Protein AF-A0A5E6MGA4-F1 (afdb_monomer)

Foldseek 3Di:
DVVVVVVVVVVVVVVVVVVVPLDQDDAAQEDPQVSVVLVPAASQASVQVRVPGDNQKHKYWPDKAAQPPPPQWIWTWMWIDDPVDIDIWIWIGGNHHIDTQDQDPPQGDRDVVVVDDPSRLLVVLLVVLVVCCVPPVPDLPLVLCVDPPNVDDPSNVVNCCVVVVDPPCDPPVPRDD

Nearest PDB structures (foldseek):
  8ds6-assembly1_A  TM=6.762E-01  e=1.418E+00  Homo sapiens
  6ww7-assembly1_A  TM=5.201E-01  e=6.799E+00  Homo sapiens
  2ajp-assembly3_A  TM=2.648E-01  e=1.699E+00  Homo sapiens
  3fhx-assembly1_A  TM=2.054E-01  e=3.298E+00  Homo sapiens
  1rfv-assembly1_A  TM=2.452E-01  e=6.402E+00  Ovis aries

Structure (mmCIF, N/CA/C/O backbone):
data_AF-A0A5E6MGA4-F1
#
_entry.id   AF-A0A5E6MGA4-F1
#
loop_
_atom_site.group_PDB
_atom_site.id
_atom_site.type_symbol
_atom_site.label_atom_id
_atom_site.label_alt_id
_atom_site.label_comp_id
_atom_site.label_asym_id
_atom_site.label_entity_id
_atom_site.label_seq_id
_atom_site.pdbx_PDB_ins_code
_atom_site.Cartn_x
_atom_site.Cartn_y
_atom_site.Cartn_z
_atom_site.occupancy
_atom_site.B_iso_or_equiv
_atom_site.auth_seq_id
_atom_site.auth_comp_id
_atom_site.auth_asym_id
_atom_site.auth_atom_id
_atom_site.pdbx_PDB_model_num
ATOM 1 N N . MET A 1 1 ? -50.616 -6.066 25.447 1.00 56.00 1 MET A N 1
ATOM 2 C CA . MET A 1 1 ? -50.029 -5.159 24.429 1.00 56.00 1 MET A CA 1
ATOM 3 C C . MET A 1 1 ? -48.968 -4.211 24.990 1.00 56.00 1 MET A C 1
ATOM 5 O O . MET A 1 1 ? -47.867 -4.223 24.466 1.00 56.00 1 MET A O 1
ATOM 9 N N . ARG A 1 2 ? -49.230 -3.444 26.064 1.00 54.88 2 ARG A N 1
ATOM 10 C CA . ARG A 1 2 ? -48.265 -2.459 26.612 1.00 54.88 2 ARG A CA 1
ATOM 11 C C . ARG A 1 2 ? -46.90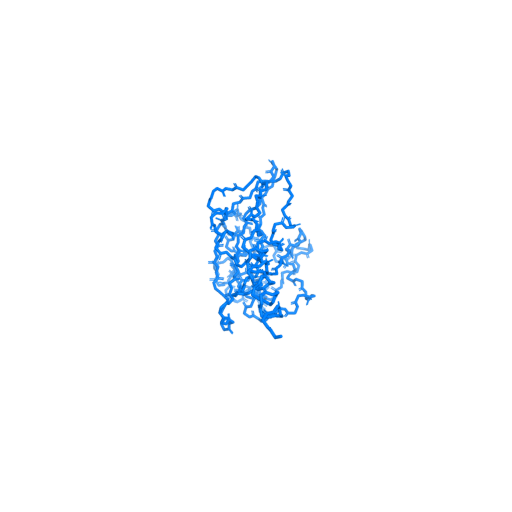5 -3.037 27.047 1.00 54.88 2 ARG A C 1
ATOM 13 O O . ARG A 1 2 ? -45.886 -2.425 26.765 1.00 54.88 2 ARG A O 1
ATOM 20 N N . ALA A 1 3 ? -46.875 -4.227 27.653 1.00 58.91 3 ALA A N 1
ATOM 21 C CA . ALA A 1 3 ? -45.627 -4.861 28.102 1.00 58.91 3 ALA A CA 1
ATOM 22 C C . ALA A 1 3 ? -44.669 -5.228 26.949 1.00 58.91 3 ALA A C 1
ATOM 24 O O . ALA A 1 3 ? -43.461 -5.069 27.074 1.00 58.91 3 ALA A O 1
ATOM 25 N N . TRP A 1 4 ? -45.204 -5.645 25.798 1.00 58.72 4 TRP A N 1
ATOM 26 C CA . TRP A 1 4 ? -44.402 -6.041 24.634 1.00 58.72 4 TRP A CA 1
ATOM 27 C C . TRP A 1 4 ? -43.730 -4.849 23.947 1.00 58.72 4 TRP A C 1
ATOM 29 O O . TRP A 1 4 ? -42.609 -4.968 23.464 1.00 58.72 4 TRP A O 1
ATOM 39 N N . ILE A 1 5 ? -44.380 -3.682 23.963 1.00 70.69 5 ILE A N 1
ATOM 40 C CA . ILE A 1 5 ? -43.811 -2.437 23.430 1.00 70.69 5 ILE A CA 1
ATOM 41 C C . ILE A 1 5 ? -42.643 -1.977 24.308 1.00 70.69 5 ILE A C 1
ATOM 43 O O . ILE A 1 5 ? -41.600 -1.603 23.787 1.00 70.69 5 ILE A O 1
ATOM 47 N N . VAL A 1 6 ? -42.780 -2.066 25.635 1.00 71.44 6 VAL A N 1
ATOM 48 C CA . VAL A 1 6 ? -41.706 -1.700 26.574 1.00 71.44 6 VAL A CA 1
ATOM 49 C C . VAL A 1 6 ? -40.491 -2.616 26.412 1.00 71.44 6 VAL A C 1
ATOM 51 O O . VAL A 1 6 ? -39.368 -2.123 26.369 1.00 71.44 6 VAL A O 1
ATOM 54 N N . VAL A 1 7 ? -40.702 -3.925 26.236 1.00 72.88 7 VAL A N 1
ATOM 55 C CA . VAL A 1 7 ? -39.615 -4.882 25.967 1.00 72.88 7 VAL A CA 1
ATOM 56 C C . VAL A 1 7 ? -38.933 -4.592 24.627 1.00 72.88 7 VAL A C 1
ATOM 58 O O . VAL A 1 7 ? -37.708 -4.579 24.569 1.00 72.88 7 VAL A O 1
ATOM 61 N N . ALA A 1 8 ? -39.690 -4.294 23.567 1.00 69.69 8 ALA A N 1
ATOM 62 C CA . ALA A 1 8 ? -39.119 -3.951 22.263 1.00 69.69 8 ALA A CA 1
ATOM 63 C C . ALA A 1 8 ? -38.314 -2.639 22.296 1.00 69.69 8 ALA A C 1
ATOM 65 O O . ALA A 1 8 ? -37.237 -2.556 21.706 1.00 69.69 8 ALA A O 1
ATOM 66 N N . VAL A 1 9 ? -38.800 -1.625 23.020 1.00 69.94 9 VAL A N 1
ATOM 67 C CA . VAL A 1 9 ? -38.092 -0.351 23.203 1.00 69.94 9 VAL A CA 1
ATOM 68 C C . VAL A 1 9 ? -36.813 -0.559 24.011 1.00 69.94 9 VAL A C 1
ATOM 70 O O . VAL A 1 9 ? -35.755 -0.131 23.559 1.00 69.94 9 VAL A O 1
ATOM 73 N N . LEU A 1 10 ? -36.871 -1.276 25.138 1.00 69.56 10 LEU A N 1
ATOM 74 C CA . LEU A 1 10 ? -35.688 -1.597 25.944 1.00 69.56 10 LEU A CA 1
ATOM 75 C C . LEU A 1 10 ? -34.666 -2.414 25.151 1.00 69.56 10 LEU A C 1
ATOM 77 O O . LEU A 1 10 ? -33.483 -2.101 25.201 1.00 69.56 10 LEU A O 1
ATOM 81 N N . PHE A 1 11 ? -35.113 -3.390 24.357 1.00 71.44 11 PHE A N 1
ATOM 82 C CA . PHE A 1 11 ? -34.236 -4.163 23.481 1.00 71.44 11 PHE A CA 1
ATOM 83 C C . PHE A 1 11 ? -33.581 -3.275 22.414 1.00 71.44 11 PHE A C 1
ATOM 85 O O . PHE A 1 11 ? -32.379 -3.360 22.204 1.00 71.44 11 PHE A O 1
ATOM 92 N N . SER A 1 12 ? -34.325 -2.349 21.796 1.00 63.62 12 SER A N 1
ATOM 93 C CA . SER A 1 12 ? -33.755 -1.412 20.817 1.00 63.62 12 SER A CA 1
ATOM 94 C C . SER A 1 12 ? -32.738 -0.440 21.428 1.00 63.62 12 SER A C 1
ATOM 96 O O . SER A 1 12 ? -31.734 -0.122 20.791 1.00 63.62 12 SER A O 1
ATOM 98 N N . VAL A 1 13 ? -32.971 0.007 22.667 1.00 65.00 13 VAL A N 1
ATOM 99 C CA . VAL A 1 13 ? -32.056 0.890 23.403 1.00 65.00 13 VAL A CA 1
ATOM 100 C C . VAL A 1 13 ? -30.807 0.118 23.814 1.00 65.00 13 VAL A C 1
ATOM 102 O O . VAL A 1 13 ? -29.704 0.618 23.623 1.00 65.00 13 VAL A O 1
ATOM 105 N N . PHE A 1 14 ? -30.967 -1.123 24.275 1.00 60.59 14 PHE A N 1
ATOM 106 C CA . PHE A 1 14 ? -29.864 -2.006 24.640 1.00 60.59 14 PHE A CA 1
ATOM 107 C C . PHE A 1 14 ? -29.016 -2.396 23.422 1.00 60.59 14 PHE A C 1
ATOM 109 O O . PHE A 1 14 ? -27.796 -2.335 23.490 1.00 60.59 14 PHE A O 1
ATOM 116 N N . CYS A 1 15 ? -29.627 -2.702 22.272 1.00 59.91 15 CYS A N 1
ATOM 117 C CA . CYS A 1 15 ? -28.897 -2.934 21.023 1.00 59.91 15 CYS A CA 1
ATOM 118 C C . CYS A 1 15 ? -28.152 -1.680 20.546 1.00 59.91 15 CYS A C 1
ATOM 120 O O . CYS A 1 15 ? -27.029 -1.792 20.067 1.00 59.91 15 CYS A O 1
ATOM 122 N N . ARG A 1 16 ? -28.745 -0.485 20.685 1.00 54.25 16 ARG A N 1
ATOM 123 C CA . ARG A 1 16 ? -28.065 0.779 20.352 1.00 54.25 16 ARG A CA 1
ATOM 124 C C . ARG A 1 16 ? -26.911 1.092 21.301 1.00 54.25 16 ARG A C 1
ATOM 126 O O . ARG A 1 16 ? -25.902 1.598 20.833 1.00 54.25 16 ARG A O 1
ATOM 133 N N . GLN A 1 17 ? -27.048 0.793 22.591 1.00 51.34 17 GLN A N 1
ATOM 134 C CA . GLN A 1 17 ? -25.965 0.947 23.565 1.00 51.34 17 GLN A CA 1
ATOM 135 C C . GLN A 1 17 ? -24.857 -0.085 23.344 1.00 51.34 17 GLN A C 1
ATOM 137 O O . GLN A 1 17 ? -23.700 0.298 23.304 1.00 51.34 17 GLN A O 1
ATOM 142 N N . ALA A 1 18 ? -25.190 -1.349 23.076 1.00 53.62 18 ALA A N 1
ATOM 143 C CA . ALA A 1 18 ? -24.210 -2.385 22.747 1.00 53.62 18 ALA A CA 1
ATOM 144 C C . ALA A 1 18 ? -23.428 -2.082 21.452 1.00 53.62 18 ALA A C 1
ATOM 146 O O . ALA A 1 18 ? -22.257 -2.422 21.360 1.00 53.62 18 ALA A O 1
ATOM 147 N N . LEU A 1 19 ? -24.055 -1.411 20.476 1.00 50.88 19 LEU A N 1
ATOM 148 C CA . LEU A 1 19 ? -23.387 -0.893 19.272 1.00 50.88 19 LEU A CA 1
ATOM 149 C C . LEU A 1 19 ? -22.565 0.385 19.528 1.00 50.88 19 LEU A C 1
ATOM 151 O O . LEU A 1 19 ? -21.700 0.715 18.723 1.00 50.88 19 LEU A O 1
ATOM 155 N N . ALA A 1 20 ? -22.853 1.127 20.601 1.00 50.34 20 ALA A N 1
ATOM 156 C CA . ALA A 1 20 ? -22.142 2.353 20.973 1.00 50.34 20 ALA A CA 1
ATOM 157 C C . ALA A 1 20 ? -20.968 2.098 21.938 1.00 50.34 20 ALA A C 1
ATOM 159 O O . ALA A 1 20 ? -20.046 2.907 21.981 1.00 50.34 20 ALA A O 1
ATOM 160 N N . ASP A 1 21 ? -20.992 0.984 22.677 1.00 42.84 21 ASP A N 1
ATOM 161 C CA . ASP A 1 21 ? -19.958 0.570 23.641 1.00 42.84 21 ASP A CA 1
ATOM 162 C C . ASP A 1 21 ? -18.807 -0.233 23.019 1.00 42.84 21 ASP A C 1
ATOM 164 O O . ASP A 1 21 ? -17.875 -0.637 23.723 1.00 42.84 21 ASP A O 1
ATOM 168 N N . GLU A 1 22 ? -18.821 -0.462 21.703 1.00 50.56 22 GLU A N 1
ATOM 169 C CA . GLU A 1 22 ? -17.648 -0.993 21.019 1.00 50.56 22 GLU A CA 1
ATOM 170 C C . GLU A 1 22 ? -16.548 0.079 21.003 1.00 50.56 22 GLU A C 1
ATOM 172 O O . GLU A 1 22 ? -16.430 0.911 20.104 1.00 50.56 22 GLU A O 1
ATOM 177 N N . SER A 1 23 ? -15.770 0.067 22.082 1.00 48.66 23 SER A N 1
ATOM 178 C CA . SER A 1 23 ? -14.691 1.005 22.345 1.00 48.66 23 SER A CA 1
ATOM 179 C C . SER A 1 23 ? -13.661 0.975 21.210 1.00 48.66 23 SER A C 1
ATOM 181 O O . SER A 1 23 ? -13.331 -0.112 20.719 1.00 48.66 23 SER A O 1
ATOM 183 N N . PRO A 1 24 ? -13.118 2.140 20.807 1.00 53.97 24 PRO A N 1
ATOM 184 C CA . PRO A 1 24 ? -12.048 2.199 19.823 1.00 53.97 24 PRO A CA 1
ATOM 185 C C . PRO A 1 24 ? -10.883 1.331 20.299 1.00 53.97 24 PRO A C 1
ATOM 187 O O . PRO A 1 24 ? -10.489 1.360 21.469 1.00 53.97 24 PRO A O 1
ATOM 190 N N . ILE A 1 25 ? -10.362 0.507 19.394 1.00 60.38 25 ILE A N 1
ATOM 191 C CA . ILE A 1 25 ? -9.299 -0.431 19.738 1.00 60.38 25 ILE A CA 1
ATOM 192 C C . ILE A 1 25 ? -8.029 0.369 19.988 1.00 60.38 25 ILE A C 1
ATOM 194 O O . ILE A 1 25 ? -7.482 0.978 19.071 1.00 60.38 25 ILE A O 1
ATOM 198 N N . LEU A 1 26 ? -7.549 0.347 21.230 1.00 61.84 26 LEU A N 1
ATOM 199 C CA . LEU A 1 26 ? -6.216 0.830 21.560 1.00 61.84 26 LEU A CA 1
ATOM 200 C C . LEU A 1 26 ? -5.200 -0.085 20.878 1.00 61.84 26 LEU A C 1
ATOM 202 O O . LEU A 1 26 ? -5.098 -1.272 21.190 1.00 61.84 26 LEU A O 1
ATOM 206 N N . LEU A 1 27 ? -4.481 0.470 19.911 1.00 67.56 27 LEU A N 1
ATOM 207 C CA . LEU A 1 27 ? -3.497 -0.264 19.134 1.00 67.56 27 LEU A CA 1
ATOM 208 C C . LEU A 1 27 ? -2.121 -0.164 19.788 1.00 67.56 27 LEU A C 1
ATOM 210 O O . LEU A 1 27 ? -1.759 0.893 20.311 1.00 67.56 27 LEU A O 1
ATOM 214 N N . PRO A 1 28 ? -1.332 -1.245 19.758 1.00 70.62 28 PRO A N 1
ATOM 215 C CA . PRO A 1 28 ? 0.002 -1.218 20.324 1.00 70.62 28 PRO A CA 1
ATOM 216 C C . PRO A 1 28 ? 0.934 -0.355 19.465 1.00 70.62 28 PRO A C 1
ATOM 218 O O . PRO A 1 28 ? 0.931 -0.470 18.241 1.00 70.62 28 PRO A O 1
ATOM 221 N N . ASN A 1 29 ? 1.753 0.481 20.114 1.00 82.50 29 ASN A N 1
ATOM 222 C CA . ASN A 1 29 ? 2.890 1.190 19.507 1.00 82.50 29 ASN A CA 1
ATOM 223 C C . ASN A 1 29 ? 2.573 1.939 18.192 1.00 82.50 29 ASN A C 1
ATOM 225 O O . ASN A 1 29 ? 3.370 1.966 17.253 1.00 82.50 29 ASN A O 1
ATOM 229 N N . THR A 1 30 ? 1.399 2.575 18.127 1.00 86.56 30 THR A N 1
ATOM 230 C CA . THR A 1 30 ? 0.970 3.404 16.990 1.00 86.56 30 THR A CA 1
ATOM 231 C C . THR A 1 30 ? 1.205 4.887 17.230 1.00 86.56 30 THR A C 1
ATOM 233 O O . THR A 1 30 ? 0.988 5.383 18.339 1.00 86.56 30 THR A O 1
ATOM 236 N N . THR A 1 31 ? 1.533 5.637 16.178 1.00 89.25 31 THR A N 1
ATOM 237 C CA . THR A 1 31 ? 1.572 7.103 16.269 1.00 89.25 31 THR A CA 1
ATOM 238 C C . THR A 1 31 ? 0.178 7.705 16.521 1.00 89.25 31 THR A C 1
ATOM 240 O O . THR A 1 31 ? -0.835 7.150 16.079 1.00 89.25 31 THR A O 1
ATOM 243 N N . PRO A 1 32 ? 0.082 8.896 17.152 1.00 88.38 32 PRO A N 1
ATOM 244 C CA . PRO A 1 32 ? -1.199 9.588 17.336 1.00 88.38 32 PRO A CA 1
ATOM 245 C C . PRO A 1 32 ? -1.937 9.875 16.022 1.00 88.38 32 PRO A C 1
ATOM 247 O O . PRO A 1 32 ? -3.165 9.919 15.986 1.00 88.38 32 PRO A O 1
ATOM 250 N N . ARG A 1 33 ? -1.188 10.076 14.930 1.00 90.06 33 ARG A N 1
ATOM 251 C CA . ARG A 1 33 ? -1.743 10.280 13.589 1.00 90.06 33 ARG A CA 1
ATOM 252 C C . ARG A 1 33 ? -2.470 9.031 13.098 1.00 90.06 33 ARG A C 1
ATOM 254 O O . ARG A 1 33 ? -3.596 9.145 12.620 1.00 90.06 33 ARG A O 1
ATOM 261 N N . LEU A 1 34 ? -1.842 7.864 13.237 1.00 89.69 34 LEU A N 1
ATOM 262 C CA . LEU A 1 34 ? -2.450 6.594 12.861 1.00 89.69 34 LEU A CA 1
ATOM 263 C C . LEU A 1 34 ? -3.676 6.285 13.728 1.00 89.69 34 LEU A C 1
ATOM 265 O O . LEU A 1 34 ? -4.716 5.926 13.184 1.00 89.69 34 LEU A O 1
ATOM 269 N N . ALA A 1 35 ? -3.591 6.504 15.043 1.00 88.62 35 ALA A N 1
ATOM 270 C CA . ALA A 1 35 ? -4.717 6.294 15.953 1.00 88.62 35 ALA A CA 1
ATOM 271 C C . ALA A 1 35 ? -5.955 7.110 15.532 1.00 88.62 35 ALA A C 1
ATOM 273 O O . ALA A 1 35 ? -7.018 6.543 15.287 1.00 88.62 35 ALA A O 1
ATOM 274 N N . ARG A 1 36 ? -5.786 8.424 15.313 1.00 88.94 36 ARG A N 1
ATOM 275 C CA . ARG A 1 36 ? -6.870 9.314 14.856 1.00 88.94 36 ARG A CA 1
ATOM 276 C C . ARG A 1 36 ? -7.458 8.914 13.510 1.00 88.94 36 ARG A C 1
ATOM 278 O O . ARG A 1 36 ? -8.638 9.139 13.272 1.00 88.94 36 ARG A O 1
ATOM 285 N N . TYR A 1 37 ? -6.636 8.396 12.601 1.00 89.19 37 TYR A N 1
ATOM 286 C CA . TYR A 1 37 ? -7.123 7.925 11.310 1.00 89.19 37 TYR A CA 1
ATOM 287 C C . TYR A 1 37 ? -7.995 6.679 11.473 1.00 89.19 37 TYR A C 1
ATOM 289 O O . TYR A 1 37 ? -9.074 6.595 10.895 1.00 89.19 37 TYR A O 1
ATOM 297 N N . LEU A 1 38 ? -7.549 5.720 12.283 1.00 86.75 38 LEU A N 1
ATOM 298 C CA . LEU A 1 38 ? -8.277 4.474 12.487 1.00 86.75 38 LEU A CA 1
ATOM 299 C C . LEU A 1 38 ? -9.609 4.712 13.204 1.00 86.75 38 LEU A C 1
ATOM 301 O O . LEU A 1 38 ? -10.604 4.122 12.803 1.00 86.75 38 LEU A O 1
ATOM 305 N N . GLU A 1 39 ? -9.676 5.654 14.145 1.00 87.94 39 GLU A N 1
ATOM 306 C CA . GLU A 1 39 ? -10.931 6.080 14.788 1.00 87.94 39 GLU A CA 1
ATOM 307 C C . GLU A 1 39 ? -11.997 6.592 13.798 1.00 87.94 39 GLU A C 1
ATOM 309 O O . GLU A 1 39 ? -13.189 6.514 14.086 1.00 87.94 39 GLU A O 1
ATOM 314 N N . GLN A 1 40 ? -11.596 7.086 12.620 1.00 87.00 40 GLN A N 1
ATOM 315 C CA . GLN A 1 40 ? -12.523 7.556 11.579 1.00 87.00 40 GLN A CA 1
ATOM 316 C C . GLN A 1 40 ? -13.098 6.417 10.731 1.00 87.00 40 GLN A C 1
ATOM 318 O O . GLN A 1 40 ? -14.062 6.623 9.990 1.00 87.00 40 GLN A O 1
ATOM 323 N N . LEU A 1 41 ? -12.505 5.223 10.794 1.00 85.69 41 LEU A N 1
ATOM 324 C CA . LEU A 1 41 ? -12.964 4.075 10.023 1.00 85.69 41 LEU A CA 1
ATOM 325 C C . LEU A 1 41 ? -14.170 3.407 10.694 1.00 85.69 41 LEU A C 1
ATOM 327 O O . LEU A 1 41 ? -14.302 3.456 11.917 1.00 85.69 41 LEU A O 1
ATOM 331 N N . PRO A 1 42 ? -15.024 2.702 9.930 1.00 84.69 42 PRO A N 1
ATOM 332 C CA . PRO A 1 42 ? -16.045 1.840 10.513 1.00 84.69 42 PRO A CA 1
ATOM 333 C C . PRO A 1 42 ? -15.415 0.844 11.488 1.00 84.69 42 PRO A C 1
ATOM 335 O O . PRO A 1 42 ? -14.369 0.267 11.195 1.00 84.69 42 PRO A O 1
ATOM 338 N N . LEU A 1 43 ? -16.063 0.578 12.618 1.00 83.75 43 LEU A N 1
ATOM 339 C CA . LEU A 1 43 ? -15.492 -0.268 13.665 1.00 83.75 43 LEU A CA 1
ATOM 340 C C . LEU A 1 43 ? -15.032 -1.649 13.161 1.00 83.75 43 LEU A C 1
ATOM 342 O O . LEU A 1 43 ? -13.961 -2.122 13.533 1.00 83.75 43 LEU A O 1
ATOM 346 N N . LYS A 1 44 ? -15.795 -2.283 12.265 1.00 83.00 44 LYS A N 1
ATOM 347 C CA . LYS A 1 44 ? -15.398 -3.561 11.655 1.00 83.00 44 LYS A CA 1
ATOM 348 C C . LYS A 1 44 ? -14.039 -3.460 10.943 1.00 83.00 44 LYS A C 1
ATOM 350 O O . LYS A 1 44 ? -13.216 -4.368 11.044 1.00 83.00 44 LYS A O 1
ATOM 355 N N . ALA A 1 45 ? -13.789 -2.344 10.256 1.00 82.44 45 ALA A N 1
ATOM 356 C CA . ALA A 1 45 ? -12.505 -2.065 9.625 1.00 82.44 45 ALA A CA 1
ATOM 357 C C . ALA A 1 45 ? -11.402 -1.845 10.669 1.00 82.44 45 ALA A C 1
ATOM 359 O O . ALA A 1 45 ? -10.315 -2.398 10.514 1.00 82.44 45 ALA A O 1
ATOM 360 N N . GLN A 1 46 ? -11.692 -1.110 11.749 1.00 84.94 46 GLN A N 1
ATOM 361 C CA . GLN A 1 46 ? -10.759 -0.942 12.869 1.00 84.94 46 GLN A CA 1
ATOM 362 C C . GLN A 1 46 ? -10.340 -2.300 13.445 1.00 84.94 46 GLN A C 1
ATOM 364 O O . GLN A 1 46 ? -9.151 -2.566 13.588 1.00 84.94 46 GLN A O 1
ATOM 369 N N . GLN A 1 47 ? -11.309 -3.185 13.699 1.00 83.06 47 GLN A N 1
ATOM 370 C CA . GLN A 1 47 ? -11.093 -4.542 14.206 1.00 83.06 47 GLN A CA 1
ATOM 371 C C . GLN A 1 47 ? -10.226 -5.388 13.270 1.00 83.06 47 GLN A C 1
ATOM 373 O O . GLN A 1 47 ? -9.287 -6.038 13.730 1.00 83.06 47 GLN A O 1
ATOM 378 N N . GLU A 1 48 ? -10.507 -5.389 11.964 1.00 82.31 48 GLU A N 1
ATOM 379 C CA . GLU A 1 48 ? -9.717 -6.172 11.007 1.00 82.31 48 GLU A CA 1
ATOM 380 C C . GLU A 1 48 ? -8.284 -5.642 10.874 1.00 82.31 48 GLU A C 1
ATOM 382 O O . GLU A 1 48 ? -7.349 -6.439 10.785 1.00 82.31 48 GLU A O 1
ATOM 387 N N . ILE A 1 49 ? -8.096 -4.319 10.909 1.00 82.62 49 ILE A N 1
ATOM 388 C CA . ILE A 1 49 ? -6.768 -3.693 10.880 1.00 82.62 49 ILE A CA 1
ATOM 389 C C . ILE A 1 49 ? -5.993 -4.029 12.157 1.00 82.62 49 ILE A C 1
ATOM 391 O O . ILE A 1 49 ? -4.868 -4.528 12.087 1.00 82.62 49 ILE A O 1
ATOM 395 N N . ALA A 1 50 ? -6.623 -3.838 13.316 1.00 82.00 50 ALA A N 1
ATOM 396 C CA . ALA A 1 50 ? -6.024 -4.063 14.624 1.00 82.00 50 ALA A CA 1
ATOM 397 C C . ALA A 1 50 ? -5.495 -5.485 14.811 1.00 82.00 50 ALA A C 1
ATOM 399 O O . ALA A 1 50 ? -4.400 -5.679 15.331 1.00 82.00 50 ALA A O 1
ATOM 400 N N . ARG A 1 51 ? -6.238 -6.490 14.330 1.00 82.38 51 ARG A N 1
ATOM 401 C CA . ARG A 1 51 ? -5.857 -7.912 14.417 1.00 82.38 51 ARG A CA 1
ATOM 402 C C . ARG A 1 51 ? -4.539 -8.247 13.722 1.00 82.38 51 ARG A C 1
ATOM 404 O O . ARG A 1 51 ? -4.000 -9.329 13.937 1.00 82.38 51 ARG A O 1
ATOM 411 N N . ARG A 1 52 ? -4.043 -7.371 12.846 1.00 81.44 52 ARG A N 1
ATOM 412 C CA . ARG A 1 52 ? -2.786 -7.575 12.115 1.00 81.44 52 ARG A CA 1
ATOM 413 C C . ARG A 1 52 ? -1.587 -6.958 12.818 1.00 81.44 52 ARG A C 1
ATOM 415 O O . ARG A 1 52 ? -0.462 -7.310 12.468 1.00 81.44 52 ARG A O 1
ATOM 422 N N . PHE A 1 53 ? -1.811 -6.062 13.775 1.00 83.81 53 PHE A N 1
ATOM 423 C CA . PHE A 1 53 ? -0.728 -5.364 14.449 1.00 83.81 53 PHE A CA 1
ATOM 424 C C . PHE A 1 53 ? -0.104 -6.284 15.490 1.00 83.81 53 PHE A C 1
ATOM 426 O O . PHE A 1 53 ? -0.771 -6.844 16.357 1.00 83.81 53 PHE A O 1
ATOM 433 N N . ARG A 1 54 ? 1.208 -6.443 15.375 1.00 82.75 54 ARG A N 1
ATOM 434 C CA . ARG A 1 54 ? 2.052 -7.120 16.353 1.00 82.75 54 ARG A CA 1
ATOM 435 C C . ARG A 1 54 ? 2.502 -6.129 17.426 1.00 82.75 54 ARG A C 1
ATOM 437 O O . ARG A 1 54 ? 2.999 -5.068 17.036 1.00 82.75 54 ARG A O 1
ATOM 444 N N . PRO A 1 55 ? 2.356 -6.452 18.722 1.00 82.06 55 PRO A N 1
ATOM 445 C CA . PRO A 1 55 ? 2.705 -5.551 19.815 1.00 82.06 55 PRO A CA 1
ATOM 446 C C . PRO A 1 55 ? 4.158 -5.080 19.827 1.00 82.06 55 PRO A C 1
ATOM 448 O O . PRO A 1 55 ? 4.441 -3.997 20.319 1.00 82.06 55 PRO A O 1
ATOM 451 N N . GLU A 1 56 ? 5.080 -5.866 19.282 1.00 81.81 56 GLU A N 1
ATOM 452 C CA . GLU A 1 56 ? 6.521 -5.614 19.346 1.00 81.81 56 GLU A CA 1
ATOM 453 C C . GLU A 1 56 ? 7.010 -4.621 18.279 1.00 81.81 56 GLU A C 1
ATOM 455 O O . GLU A 1 56 ? 8.186 -4.265 18.263 1.00 81.81 56 GLU A O 1
ATOM 460 N N . LEU A 1 57 ? 6.134 -4.187 17.367 1.00 83.75 57 LEU A N 1
ATOM 461 C CA . LEU A 1 57 ? 6.486 -3.336 16.230 1.00 83.75 57 LEU A CA 1
ATOM 462 C C . LEU A 1 57 ? 5.887 -1.940 16.370 1.00 83.75 57 LEU A C 1
ATOM 464 O O . LEU A 1 57 ? 4.813 -1.778 16.945 1.00 83.75 57 LEU A O 1
ATOM 468 N N . SER A 1 58 ? 6.567 -0.945 15.799 1.00 86.75 58 SER A N 1
ATOM 469 C CA . SER A 1 58 ? 6.054 0.427 15.713 1.00 86.75 58 SER A CA 1
ATOM 470 C C . SER A 1 58 ? 5.358 0.663 14.376 1.00 86.75 58 SER A C 1
ATOM 472 O O . SER A 1 58 ? 5.861 0.217 13.342 1.00 86.75 58 SER A O 1
ATOM 474 N N . TYR A 1 59 ? 4.242 1.397 14.391 1.00 88.38 59 TYR A N 1
ATOM 475 C CA . TYR A 1 59 ? 3.450 1.681 13.189 1.00 88.38 59 TYR A CA 1
ATOM 476 C C . TYR A 1 59 ? 3.143 3.168 13.019 1.00 88.38 59 TYR A C 1
ATOM 478 O O . TYR A 1 59 ? 2.726 3.837 13.970 1.00 88.38 59 TYR A O 1
ATOM 486 N N . ASP A 1 60 ? 3.248 3.662 11.785 1.00 89.88 60 ASP A N 1
ATOM 487 C CA . ASP A 1 60 ? 2.863 5.025 11.417 1.00 89.88 60 ASP A CA 1
ATOM 488 C C . ASP A 1 60 ? 2.037 5.067 10.125 1.00 89.88 60 ASP A C 1
ATOM 490 O O . ASP A 1 60 ? 2.216 4.271 9.208 1.00 89.88 60 ASP A O 1
ATOM 494 N N . LEU A 1 61 ? 1.111 6.020 10.046 1.00 89.44 61 LEU A N 1
ATOM 495 C CA . LEU A 1 61 ? 0.314 6.269 8.850 1.00 89.44 61 LEU A CA 1
ATOM 496 C C . LEU A 1 61 ? 1.143 7.068 7.848 1.00 89.44 61 LEU A C 1
ATOM 498 O O . LEU A 1 61 ? 1.346 8.259 8.055 1.00 89.44 61 LEU A O 1
ATOM 502 N N . ILE A 1 62 ? 1.546 6.476 6.731 1.00 87.25 62 ILE A N 1
ATOM 503 C CA . ILE A 1 62 ? 2.309 7.210 5.709 1.00 87.25 62 ILE A CA 1
ATOM 504 C C . ILE A 1 62 ? 1.419 7.819 4.627 1.00 87.25 62 ILE A C 1
ATOM 506 O O . ILE A 1 62 ? 1.769 8.857 4.067 1.00 87.25 62 ILE A O 1
ATOM 510 N N . GLY A 1 63 ? 0.242 7.244 4.372 1.00 87.44 63 GLY A N 1
ATOM 511 C CA . GLY A 1 63 ? -0.644 7.774 3.344 1.00 87.44 63 GLY A CA 1
ATOM 512 C C . GLY A 1 63 ? -1.957 7.026 3.178 1.00 87.44 63 GLY A C 1
ATOM 513 O O . GLY A 1 63 ? -2.215 5.988 3.786 1.00 87.44 63 GLY A O 1
ATOM 514 N N . SER A 1 64 ? -2.801 7.587 2.321 1.00 89.00 64 SER A N 1
ATOM 515 C CA . SER A 1 64 ? -3.996 6.925 1.817 1.00 89.00 64 SER A CA 1
ATOM 516 C C . SER A 1 64 ? -4.263 7.381 0.389 1.00 89.00 64 SER A C 1
ATOM 518 O O . SER A 1 64 ? -4.248 8.583 0.115 1.00 89.00 64 SER A O 1
ATOM 520 N N . SER A 1 65 ? -4.560 6.437 -0.495 1.00 87.94 65 SER A N 1
ATOM 521 C CA . SER A 1 65 ? -4.778 6.671 -1.918 1.00 87.94 65 SER A CA 1
ATOM 522 C C . SER A 1 65 ? -6.146 6.118 -2.335 1.00 87.94 65 SER A C 1
ATOM 524 O O . SER A 1 65 ? -6.432 4.953 -2.052 1.00 87.94 65 SER A O 1
ATOM 526 N N . PRO A 1 66 ? -7.017 6.891 -3.009 1.00 90.25 66 PRO A N 1
ATOM 527 C CA . PRO A 1 66 ? -8.268 6.352 -3.535 1.00 90.25 66 PRO A CA 1
ATOM 528 C C . PRO A 1 66 ? -7.984 5.295 -4.609 1.00 90.25 66 PRO A C 1
ATOM 530 O O . PRO A 1 66 ? -6.983 5.368 -5.326 1.00 90.25 66 PRO A O 1
ATOM 533 N N . VAL A 1 67 ? -8.876 4.313 -4.740 1.00 87.44 67 VAL A N 1
ATOM 534 C CA . VAL A 1 67 ? -8.798 3.335 -5.830 1.00 87.44 67 VAL A CA 1
ATOM 535 C C . VAL A 1 67 ? -9.565 3.883 -7.040 1.00 87.44 67 VAL A C 1
ATOM 537 O O . VAL A 1 67 ? -10.771 4.119 -6.919 1.00 87.44 67 VAL A O 1
ATOM 540 N N . PRO A 1 68 ? -8.913 4.081 -8.204 1.00 85.81 68 PRO A N 1
ATOM 541 C CA . PRO A 1 68 ? -9.601 4.497 -9.423 1.00 85.81 68 PRO A CA 1
ATOM 542 C C . PRO A 1 68 ? -10.741 3.536 -9.772 1.00 85.81 68 PRO A C 1
ATOM 544 O O . PRO A 1 68 ? -10.622 2.331 -9.563 1.00 85.81 68 PRO A O 1
ATOM 547 N N . ASP A 1 69 ? -11.856 4.064 -10.273 1.00 81.19 69 ASP A N 1
ATOM 548 C CA . ASP A 1 69 ? -13.002 3.277 -10.756 1.00 81.19 69 ASP A CA 1
ATOM 549 C C . ASP A 1 69 ? -13.631 2.309 -9.729 1.00 81.19 69 ASP A C 1
ATOM 551 O O . ASP A 1 69 ? -14.449 1.457 -10.076 1.00 81.19 69 ASP A O 1
ATOM 555 N N . ALA A 1 70 ? -13.297 2.448 -8.441 1.00 81.69 70 ALA A N 1
ATOM 556 C CA . ALA A 1 70 ? -13.881 1.678 -7.351 1.00 81.69 70 ALA A CA 1
ATOM 557 C C . ALA A 1 70 ? -14.409 2.630 -6.272 1.00 81.69 70 ALA A C 1
ATOM 559 O O . ALA A 1 70 ? -13.752 2.907 -5.269 1.00 81.69 70 ALA A O 1
ATOM 560 N N . ALA A 1 71 ? -15.615 3.151 -6.518 1.00 82.38 71 ALA A N 1
ATOM 561 C CA . ALA A 1 71 ? -16.239 4.189 -5.704 1.00 82.38 71 ALA A CA 1
ATOM 562 C C . ALA A 1 71 ? -16.209 3.862 -4.202 1.00 82.38 71 ALA A C 1
ATOM 564 O O . ALA A 1 71 ? -16.594 2.773 -3.772 1.00 82.38 71 ALA A O 1
ATOM 565 N N . GLY A 1 72 ? -15.742 4.827 -3.409 1.00 8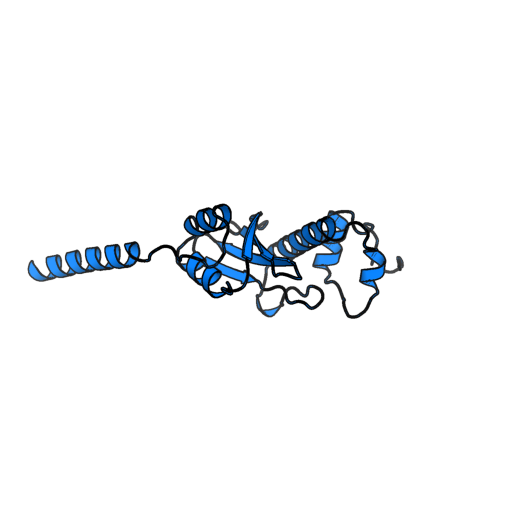3.12 72 GLY A N 1
ATOM 566 C CA . GLY A 1 72 ? -15.670 4.715 -1.953 1.00 83.12 72 GLY A CA 1
ATOM 567 C C . GLY A 1 72 ? -14.592 3.764 -1.427 1.00 83.12 72 GLY A C 1
ATOM 568 O O . GLY A 1 72 ? -14.554 3.546 -0.218 1.00 83.12 72 GLY A O 1
ATOM 569 N N . LYS A 1 73 ? -13.730 3.201 -2.289 1.00 88.50 73 LYS A N 1
ATOM 570 C CA . LYS A 1 73 ? -12.573 2.412 -1.858 1.00 88.50 73 LYS A CA 1
ATOM 571 C C . LYS A 1 73 ? -11.309 3.256 -1.769 1.00 88.50 73 LYS A C 1
ATOM 573 O O . LYS A 1 73 ? -11.019 4.067 -2.651 1.00 88.50 73 LYS A O 1
ATOM 578 N N . ALA A 1 74 ? -10.515 2.991 -0.743 1.00 89.44 74 ALA A N 1
ATOM 579 C CA . ALA A 1 74 ? -9.192 3.569 -0.575 1.00 89.44 74 ALA A CA 1
ATOM 580 C C . ALA A 1 74 ? -8.191 2.499 -0.144 1.00 89.44 74 ALA A C 1
ATOM 582 O O . ALA A 1 74 ? -8.542 1.499 0.473 1.00 89.44 74 ALA A O 1
ATOM 583 N N . ILE A 1 75 ? -6.934 2.710 -0.494 1.00 89.00 75 ILE A N 1
ATOM 584 C CA . ILE A 1 75 ? -5.799 1.949 -0.001 1.00 89.00 75 ILE A CA 1
ATOM 585 C C . ILE A 1 75 ? -5.089 2.807 1.036 1.00 89.00 75 ILE A C 1
ATOM 587 O O . ILE A 1 75 ? -4.685 3.928 0.742 1.00 89.00 75 ILE A O 1
ATOM 591 N N . VAL A 1 76 ? -4.970 2.283 2.247 1.00 88.56 76 VAL A N 1
ATOM 592 C CA . VAL A 1 76 ? -4.270 2.905 3.371 1.00 88.56 76 VAL A CA 1
ATOM 593 C C . VAL A 1 76 ? -2.890 2.295 3.472 1.00 88.56 76 VAL A C 1
ATOM 595 O O . VAL A 1 76 ? -2.746 1.074 3.400 1.00 88.56 76 VAL A O 1
ATOM 598 N N . GLU A 1 77 ? -1.902 3.154 3.655 1.00 88.56 77 GLU A N 1
ATOM 599 C CA . GLU A 1 77 ? -0.490 2.823 3.696 1.00 88.56 77 GLU A CA 1
ATOM 600 C C . GLU A 1 77 ? 0.009 3.059 5.121 1.00 88.56 77 GLU A C 1
ATOM 602 O O . GLU A 1 77 ? -0.035 4.181 5.639 1.00 88.56 77 GLU A O 1
ATOM 607 N N . ILE A 1 78 ? 0.456 1.988 5.769 1.00 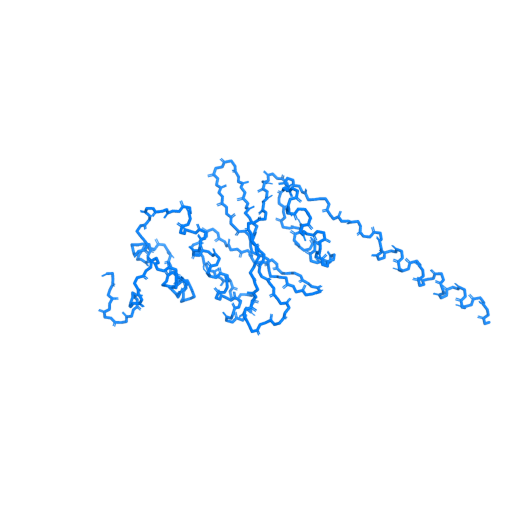87.06 78 ILE A N 1
ATOM 608 C CA . ILE A 1 78 ? 0.954 2.019 7.143 1.00 87.06 78 ILE A CA 1
ATOM 609 C C . ILE A 1 78 ? 2.387 1.518 7.120 1.00 87.06 78 ILE A C 1
ATOM 611 O O . ILE A 1 78 ? 2.636 0.362 6.785 1.00 87.06 78 ILE A O 1
ATOM 615 N N . GLU A 1 79 ? 3.327 2.385 7.467 1.00 86.00 79 GLU A N 1
ATOM 616 C CA . GLU A 1 79 ? 4.704 1.971 7.678 1.00 86.00 79 GLU A CA 1
ATOM 617 C C . GLU A 1 79 ? 4.791 1.171 8.974 1.00 86.00 79 GLU A C 1
ATOM 619 O O . GLU A 1 79 ? 4.253 1.567 10.008 1.00 86.00 79 GLU A O 1
ATOM 624 N N . LEU A 1 80 ? 5.473 0.036 8.901 1.00 85.12 80 LEU A N 1
ATOM 625 C CA . LEU A 1 80 ? 5.883 -0.758 10.043 1.00 85.12 80 LEU A CA 1
ATOM 626 C C . LEU A 1 80 ? 7.402 -0.649 10.176 1.00 85.12 80 LEU A C 1
ATOM 628 O O . LEU A 1 80 ? 8.131 -0.722 9.187 1.00 85.12 80 LEU A O 1
ATOM 632 N N . SER A 1 81 ? 7.884 -0.479 11.398 1.00 80.50 81 SER A N 1
ATOM 633 C CA . SER A 1 81 ? 9.313 -0.417 11.696 1.00 80.50 81 SER A CA 1
ATOM 634 C C . SER A 1 81 ? 9.669 -1.432 12.774 1.00 80.50 81 SER A C 1
ATOM 636 O O . SER A 1 81 ? 9.010 -1.517 13.814 1.00 80.50 81 SER A O 1
ATOM 638 N N . THR A 1 82 ? 10.724 -2.197 12.509 1.00 75.06 82 THR A N 1
ATOM 639 C CA . THR A 1 82 ? 11.457 -2.995 13.494 1.00 75.06 82 THR A CA 1
ATOM 640 C C . THR A 1 82 ? 12.754 -2.259 13.860 1.00 75.06 82 THR A C 1
ATOM 642 O O . THR A 1 82 ? 13.053 -1.194 13.316 1.00 75.06 82 THR A O 1
ATOM 645 N N . GLU A 1 83 ? 13.564 -2.835 14.750 1.00 70.88 83 GLU A N 1
ATOM 646 C CA . GLU A 1 83 ? 14.913 -2.322 15.032 1.00 70.88 83 GLU A CA 1
ATOM 647 C C . GLU A 1 83 ? 15.861 -2.392 13.819 1.00 70.88 83 GLU A C 1
ATOM 649 O O . GLU A 1 83 ? 16.805 -1.610 13.735 1.00 70.88 83 GLU A O 1
ATOM 654 N N . SER A 1 84 ? 15.630 -3.311 12.874 1.00 63.88 84 SER A N 1
ATOM 655 C CA . SER A 1 84 ? 16.561 -3.614 11.775 1.00 63.88 84 SER A CA 1
ATOM 656 C C . SER A 1 84 ? 15.964 -3.469 10.373 1.00 63.88 84 SER A C 1
ATOM 658 O O . SER A 1 84 ? 16.684 -3.597 9.382 1.00 63.88 84 SER A O 1
ATOM 660 N N . SER A 1 85 ? 14.663 -3.203 10.258 1.00 65.88 85 SER A N 1
ATOM 661 C CA . SER A 1 85 ? 13.947 -3.160 8.985 1.00 65.88 85 SER A CA 1
ATOM 662 C C . SER A 1 85 ? 12.719 -2.252 9.028 1.00 65.88 85 SER A C 1
ATOM 664 O O . SER A 1 85 ? 12.164 -1.960 10.087 1.00 65.88 85 SER A O 1
ATOM 666 N N . ARG A 1 86 ? 12.279 -1.826 7.843 1.00 74.38 86 ARG A N 1
ATOM 667 C CA . ARG A 1 86 ? 11.035 -1.085 7.618 1.00 74.38 86 ARG A CA 1
ATOM 668 C C . ARG A 1 86 ? 10.238 -1.761 6.508 1.00 74.38 86 ARG A C 1
ATOM 670 O O . ARG A 1 86 ? 10.819 -2.431 5.655 1.00 74.38 86 ARG A O 1
ATOM 677 N N . GLY A 1 87 ? 8.923 -1.594 6.523 1.00 76.00 87 GLY A N 1
ATOM 678 C CA . GLY A 1 87 ? 8.032 -2.115 5.489 1.00 76.00 87 GLY A CA 1
ATOM 679 C C . GLY A 1 87 ? 6.712 -1.357 5.440 1.00 76.00 87 GLY A C 1
ATOM 680 O O . GLY A 1 87 ? 6.422 -0.548 6.316 1.00 76.00 87 GLY A O 1
ATOM 681 N N . VAL A 1 88 ? 5.896 -1.629 4.422 1.00 79.38 88 VAL A N 1
ATOM 682 C CA . VAL A 1 88 ? 4.586 -0.986 4.246 1.00 79.38 88 VAL A CA 1
ATOM 683 C C . VAL A 1 88 ? 3.482 -2.034 4.240 1.00 79.38 88 VAL A C 1
ATOM 685 O O . VAL A 1 88 ? 3.465 -2.945 3.413 1.00 79.38 88 VAL A O 1
ATOM 688 N N . LEU A 1 89 ? 2.531 -1.875 5.154 1.00 81.38 89 LEU A N 1
ATOM 689 C CA . LEU A 1 89 ? 1.264 -2.589 5.163 1.00 81.38 89 LEU A CA 1
ATOM 690 C C . LEU A 1 89 ? 0.227 -1.818 4.356 1.00 81.38 89 LEU A C 1
ATOM 692 O O . LEU A 1 89 ? 0.083 -0.604 4.499 1.00 81.38 89 LEU A O 1
ATOM 696 N N . VAL A 1 90 ? -0.539 -2.552 3.553 1.00 85.06 90 VAL A N 1
ATOM 697 C CA . VAL A 1 90 ? -1.607 -1.993 2.729 1.00 85.06 90 VAL A CA 1
ATOM 698 C C . VAL A 1 90 ? -2.949 -2.546 3.196 1.00 85.06 90 VAL A C 1
ATOM 700 O O . VAL A 1 90 ? -3.163 -3.758 3.266 1.00 85.06 90 VAL A O 1
ATOM 703 N N . PHE A 1 91 ? -3.886 -1.651 3.490 1.00 86.00 91 PHE A N 1
ATOM 704 C CA . PHE A 1 91 ? -5.264 -2.011 3.807 1.00 86.00 91 PHE A CA 1
ATOM 705 C C . PHE A 1 91 ? -6.202 -1.423 2.767 1.00 86.00 91 PHE A C 1
ATOM 707 O O . PHE A 1 91 ? -6.220 -0.216 2.554 1.00 86.00 91 PHE A O 1
ATOM 714 N N . LEU A 1 92 ? -7.006 -2.273 2.134 1.00 87.69 92 LEU A N 1
ATOM 715 C CA . LEU A 1 92 ? -8.109 -1.801 1.309 1.00 87.69 92 LEU A CA 1
ATOM 716 C C . LEU A 1 92 ? -9.292 -1.502 2.223 1.00 87.69 92 LEU A C 1
ATOM 718 O O . LEU A 1 92 ? -9.805 -2.414 2.865 1.00 87.69 92 LEU A O 1
ATOM 722 N N . THR A 1 93 ? -9.743 -0.261 2.252 1.00 86.12 93 THR A N 1
ATOM 723 C CA . THR A 1 93 ? -10.900 0.189 3.020 1.00 86.12 93 THR A CA 1
ATOM 724 C C . THR A 1 93 ? -12.054 0.550 2.090 1.00 86.12 93 THR A C 1
ATOM 726 O O . THR A 1 93 ? -11.873 0.877 0.917 1.00 86.12 93 THR A O 1
ATOM 729 N N . SER A 1 94 ? -13.264 0.446 2.623 1.00 84.88 94 SER A N 1
ATOM 730 C CA . SER A 1 94 ? -14.527 0.875 2.028 1.00 84.88 94 SER A CA 1
ATOM 731 C C . SER A 1 94 ? -15.395 1.506 3.118 1.00 84.88 94 SER A C 1
ATOM 733 O O . SER A 1 94 ? -15.074 1.397 4.302 1.00 84.88 94 SER A O 1
ATOM 735 N N . GLY A 1 95 ? -16.529 2.102 2.744 1.00 78.25 95 GLY A N 1
ATOM 736 C CA . GLY A 1 95 ? -17.452 2.722 3.704 1.00 78.25 95 GLY A CA 1
ATOM 737 C C . GLY A 1 95 ? -17.992 1.791 4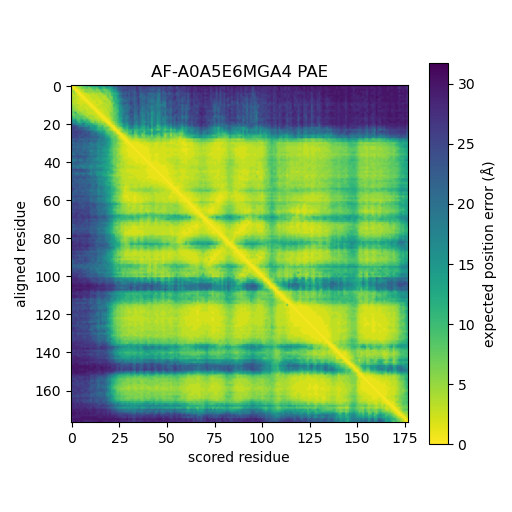.801 1.00 78.25 95 GLY A C 1
ATOM 738 O O . GLY A 1 95 ? -18.534 2.284 5.783 1.00 78.25 95 GLY A O 1
ATOM 739 N N . SER A 1 96 ? -17.848 0.467 4.673 1.00 75.25 96 SER A N 1
ATOM 740 C CA . SER A 1 96 ? -18.360 -0.505 5.651 1.00 75.25 96 SER A CA 1
ATOM 741 C C . SER A 1 96 ? -17.364 -1.585 6.076 1.00 75.25 96 SER A C 1
ATOM 743 O O . SER A 1 96 ? -17.680 -2.383 6.956 1.00 75.25 96 SER A O 1
ATOM 745 N N . ASP A 1 97 ? -16.204 -1.688 5.426 1.00 78.56 97 ASP A N 1
ATOM 746 C CA . ASP A 1 97 ? -15.305 -2.829 5.622 1.00 78.56 97 ASP A CA 1
ATOM 747 C C . ASP A 1 97 ? -13.853 -2.493 5.291 1.00 78.56 97 ASP A C 1
ATOM 749 O O . ASP A 1 97 ? -13.591 -1.601 4.479 1.00 78.56 97 ASP A O 1
ATOM 753 N N . ALA A 1 98 ? -12.922 -3.257 5.859 1.00 79.69 98 ALA A N 1
ATOM 754 C CA . ALA A 1 98 ? -11.522 -3.243 5.458 1.00 79.69 98 ALA A CA 1
ATOM 755 C C . ALA A 1 98 ? -10.993 -4.657 5.245 1.00 79.69 98 ALA A C 1
ATOM 757 O O . ALA A 1 98 ? -11.394 -5.609 5.906 1.00 79.69 98 ALA A O 1
ATOM 758 N N . ARG A 1 99 ? -10.053 -4.788 4.313 1.00 79.00 9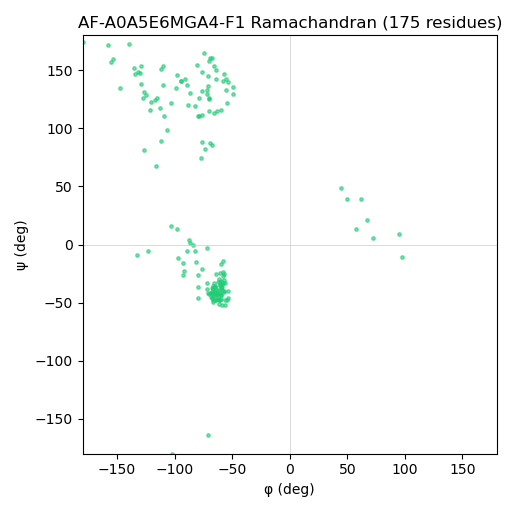9 ARG A N 1
ATOM 759 C CA . ARG A 1 99 ? -9.356 -6.031 4.008 1.00 79.00 99 ARG A CA 1
ATOM 760 C C . ARG A 1 99 ? -7.861 -5.792 4.057 1.00 79.00 99 ARG A C 1
ATOM 762 O O . ARG A 1 99 ? -7.336 -4.941 3.337 1.00 79.00 99 ARG A O 1
ATOM 769 N N . PHE A 1 100 ? -7.178 -6.601 4.856 1.00 72.88 100 PHE A N 1
ATOM 770 C CA . PHE A 1 100 ? -5.727 -6.604 4.888 1.00 72.88 100 PHE A CA 1
ATOM 771 C C . PHE A 1 100 ? -5.149 -7.194 3.609 1.00 72.88 100 PHE A C 1
ATOM 773 O O . PHE A 1 100 ? -5.467 -8.326 3.231 1.00 72.88 100 PHE A O 1
ATOM 780 N N . LEU A 1 101 ? -4.266 -6.436 2.972 1.00 74.12 101 LEU A N 1
ATOM 781 C CA . LEU A 1 101 ? -3.477 -6.881 1.841 1.00 74.12 101 LEU A CA 1
ATOM 782 C C . LEU A 1 101 ? -2.033 -6.954 2.331 1.00 74.12 101 LEU A C 1
ATOM 784 O O . LEU A 1 101 ? -1.295 -5.976 2.289 1.00 74.12 101 LEU A O 1
ATOM 788 N N . PHE A 1 102 ? -1.654 -8.119 2.866 1.00 62.53 102 PHE A N 1
ATOM 789 C CA . PHE A 1 102 ? -0.258 -8.374 3.213 1.00 62.53 102 PHE A CA 1
ATOM 790 C C . PHE A 1 102 ? 0.543 -8.566 1.937 1.00 62.53 102 PHE A C 1
ATOM 792 O O . PHE A 1 102 ? 0.163 -9.373 1.078 1.00 62.53 102 PHE A O 1
ATOM 799 N N . LEU A 1 103 ? 1.648 -7.849 1.844 1.00 56.97 103 LEU A N 1
ATOM 800 C CA . LEU A 1 103 ? 2.614 -7.997 0.776 1.00 56.97 103 LEU A CA 1
ATOM 801 C C . LEU A 1 103 ? 3.833 -8.642 1.421 1.00 56.97 103 LEU A C 1
ATOM 803 O O . LEU A 1 103 ? 4.420 -8.089 2.340 1.00 56.97 103 LEU A O 1
ATOM 807 N N . ASP A 1 104 ? 4.049 -9.897 1.038 1.00 47.09 104 ASP A N 1
ATOM 808 C CA . ASP A 1 104 ? 5.033 -10.807 1.625 1.00 47.09 104 ASP A CA 1
ATOM 809 C C . ASP A 1 104 ? 6.471 -10.379 1.275 1.00 47.09 104 ASP A C 1
ATOM 811 O O . ASP A 1 104 ? 6.665 -9.715 0.259 1.00 47.09 104 ASP A O 1
ATOM 815 N N . ASP A 1 105 ? 7.456 -10.804 2.075 1.00 43.25 105 ASP A N 1
ATOM 816 C CA . ASP A 1 105 ? 8.889 -10.433 1.999 1.00 43.25 105 ASP A CA 1
ATOM 817 C C . ASP A 1 105 ? 9.645 -11.037 0.796 1.00 43.25 105 ASP A C 1
ATOM 819 O O . ASP A 1 105 ? 10.828 -10.767 0.572 1.00 43.25 105 ASP A O 1
ATOM 823 N N . LEU A 1 106 ? 8.991 -11.873 -0.013 1.00 38.59 106 LEU A N 1
ATOM 824 C CA . LEU A 1 106 ? 9.500 -12.194 -1.349 1.00 38.59 106 LEU A CA 1
ATOM 825 C C . LEU A 1 106 ? 9.257 -10.999 -2.271 1.00 38.59 106 LEU A C 1
ATOM 827 O O . LEU A 1 106 ? 8.444 -10.154 -1.929 1.00 38.59 106 LEU A O 1
ATOM 831 N N . PRO A 1 107 ? 9.885 -10.897 -3.453 1.00 47.97 107 PRO A N 1
ATOM 832 C CA . PRO A 1 107 ? 9.716 -9.722 -4.292 1.00 47.97 107 PRO A CA 1
ATOM 833 C C . PRO A 1 107 ? 8.277 -9.642 -4.835 1.00 47.97 107 PRO A C 1
ATOM 835 O O . PRO A 1 107 ? 7.959 -10.099 -5.929 1.00 47.97 107 PRO A O 1
ATOM 838 N N . TYR A 1 108 ? 7.403 -9.055 -4.025 1.00 54.84 108 TYR A N 1
ATOM 839 C CA . TYR A 1 108 ? 6.275 -8.235 -4.389 1.00 54.84 108 TYR A CA 1
ATOM 840 C C . TYR A 1 108 ? 5.193 -8.916 -5.240 1.00 54.84 108 TYR A C 1
ATOM 842 O O . TYR A 1 108 ? 4.594 -8.300 -6.118 1.00 54.84 108 TYR A O 1
ATOM 850 N N . ARG A 1 109 ? 4.846 -10.179 -4.992 1.00 61.28 109 ARG A N 1
ATOM 851 C CA . ARG A 1 109 ? 3.671 -10.753 -5.665 1.00 61.28 109 ARG A CA 1
ATOM 852 C C . ARG A 1 109 ? 2.390 -10.282 -4.980 1.00 61.28 109 ARG A C 1
ATOM 854 O O . ARG A 1 109 ? 2.084 -10.722 -3.876 1.00 61.28 109 ARG A O 1
ATOM 861 N N . ILE A 1 110 ? 1.607 -9.441 -5.660 1.00 65.25 110 ILE A N 1
ATOM 862 C CA . ILE A 1 110 ? 0.229 -9.141 -5.248 1.00 65.25 110 ILE A CA 1
ATOM 863 C C . ILE A 1 110 ? -0.551 -10.468 -5.247 1.00 65.25 110 ILE A C 1
ATOM 865 O O . ILE A 1 110 ? -0.673 -11.085 -6.308 1.00 65.25 110 ILE A O 1
ATOM 869 N N . PRO A 1 111 ? -1.049 -10.964 -4.098 1.00 62.69 111 PRO A N 1
ATOM 870 C C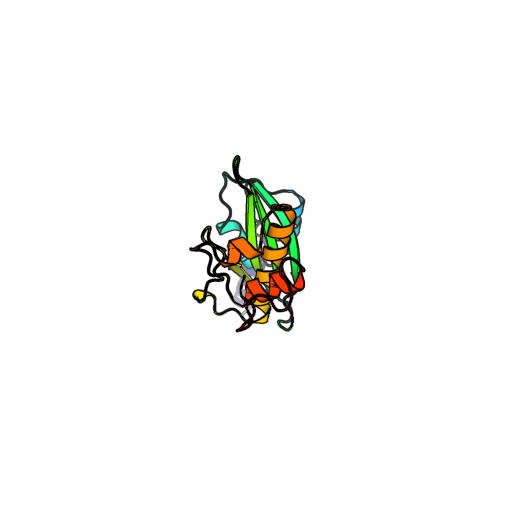A . PRO A 1 111 ? -1.567 -12.325 -4.047 1.00 62.69 111 PRO A CA 1
ATOM 871 C C . PRO A 1 111 ? -2.874 -12.474 -4.834 1.00 62.69 111 PRO A C 1
ATOM 873 O O . PRO A 1 111 ? -3.874 -11.819 -4.529 1.00 62.69 111 PRO A O 1
ATOM 876 N N . ASP A 1 112 ? -2.901 -13.419 -5.777 1.00 66.62 112 ASP A N 1
ATOM 877 C CA . ASP A 1 112 ? -4.073 -13.690 -6.628 1.00 66.62 112 ASP A CA 1
ATOM 878 C C . ASP A 1 112 ? -5.315 -14.105 -5.812 1.00 66.62 112 ASP A C 1
ATOM 880 O O . ASP A 1 112 ? -6.457 -13.870 -6.217 1.00 66.62 112 ASP A O 1
ATOM 884 N N . ARG A 1 113 ? -5.107 -14.650 -4.601 1.00 67.00 113 ARG A N 1
ATOM 885 C CA . ARG A 1 113 ? -6.172 -15.078 -3.673 1.00 67.00 113 ARG A CA 1
ATOM 886 C C . ARG A 1 113 ? -7.147 -13.967 -3.284 1.00 67.00 113 ARG A C 1
ATOM 888 O O . ARG A 1 113 ? -8.276 -14.262 -2.906 1.00 67.00 113 ARG A O 1
ATOM 895 N N . PHE A 1 114 ? -6.738 -12.701 -3.368 1.00 71.00 114 PHE A N 1
ATOM 896 C CA . PHE A 1 114 ? -7.586 -11.581 -2.968 1.00 71.00 114 PHE A CA 1
ATOM 897 C C . PHE A 1 114 ? -8.567 -11.130 -4.062 1.00 71.00 114 PHE A C 1
ATOM 899 O O . PHE A 1 114 ? -9.360 -10.229 -3.797 1.00 71.00 114 PHE A O 1
ATOM 906 N N . ARG A 1 115 ? -8.567 -11.752 -5.257 1.00 78.00 115 ARG A N 1
ATOM 907 C CA . ARG A 1 115 ? -9.467 -11.402 -6.382 1.00 78.00 115 ARG A CA 1
ATOM 908 C C . ARG A 1 115 ? -9.559 -9.884 -6.597 1.00 78.00 115 ARG A C 1
ATOM 910 O O . ARG A 1 115 ? -10.647 -9.315 -6.633 1.00 78.00 115 ARG A O 1
ATOM 917 N N . LEU A 1 116 ? -8.402 -9.228 -6.640 1.00 81.44 116 LEU A N 1
ATOM 918 C CA . LEU A 1 116 ? -8.322 -7.775 -6.743 1.00 81.44 116 LEU A CA 1
ATOM 919 C C . LEU A 1 116 ? -8.749 -7.299 -8.132 1.00 81.44 116 LEU A C 1
ATOM 921 O O . LEU A 1 116 ? -8.436 -7.959 -9.130 1.00 81.44 116 LEU A O 1
ATOM 925 N N . SER A 1 117 ? -9.406 -6.142 -8.198 1.00 86.06 117 SER A N 1
ATOM 926 C CA . SER A 1 117 ? -9.609 -5.452 -9.473 1.00 86.06 117 SER A CA 1
ATOM 927 C C . SER A 1 117 ? -8.274 -4.946 -10.024 1.00 86.06 117 SER A C 1
ATOM 929 O O . SER A 1 117 ? -7.290 -4.799 -9.297 1.00 86.06 117 SER A O 1
ATOM 931 N N . ASP A 1 118 ? -8.222 -4.658 -11.318 1.00 86.38 118 ASP A N 1
ATOM 932 C CA . ASP A 1 118 ? -7.002 -4.139 -11.938 1.00 86.38 118 ASP A CA 1
ATOM 933 C C . ASP A 1 118 ? -6.631 -2.745 -11.412 1.00 86.38 118 ASP A C 1
ATOM 935 O O . ASP A 1 118 ? -5.452 -2.463 -11.202 1.00 86.38 118 ASP A O 1
ATOM 939 N N . ALA A 1 119 ? -7.625 -1.918 -11.074 1.00 88.00 119 ALA A N 1
ATOM 940 C CA . ALA A 1 119 ? -7.391 -0.650 -10.389 1.00 88.00 119 ALA A CA 1
ATOM 941 C C . ALA A 1 119 ? -6.792 -0.847 -8.986 1.00 88.00 119 ALA A C 1
ATOM 943 O O . ALA A 1 119 ? -5.845 -0.153 -8.625 1.00 88.00 119 ALA A O 1
ATOM 944 N N . GLU A 1 120 ? -7.274 -1.834 -8.218 1.00 87.06 120 GLU A N 1
ATOM 945 C CA . GLU A 1 120 ? -6.697 -2.178 -6.911 1.00 87.06 120 GLU A CA 1
ATOM 946 C C . GLU A 1 120 ? -5.238 -2.635 -7.064 1.00 87.06 120 GLU A C 1
ATOM 948 O O . GLU A 1 120 ? -4.360 -2.130 -6.367 1.00 87.06 120 GLU A O 1
ATOM 953 N N . LYS A 1 121 ? -4.952 -3.538 -8.013 1.00 85.75 121 LYS A N 1
ATOM 954 C CA . LYS A 1 121 ? -3.581 -4.013 -8.279 1.00 85.75 121 LYS A CA 1
ATOM 955 C C . LYS A 1 121 ? -2.652 -2.867 -8.677 1.00 85.75 121 LYS A C 1
ATOM 957 O O . LYS A 1 121 ? -1.530 -2.801 -8.178 1.00 85.75 121 LYS A O 1
ATOM 962 N N . ARG A 1 122 ? -3.116 -1.959 -9.543 1.00 86.88 122 ARG A N 1
ATOM 963 C CA . ARG A 1 122 ? -2.342 -0.796 -9.988 1.00 86.88 122 ARG A CA 1
ATOM 964 C C . ARG A 1 122 ? -2.030 0.155 -8.836 1.00 86.88 122 ARG A C 1
ATOM 966 O O . ARG A 1 122 ? -0.873 0.535 -8.680 1.00 86.88 122 ARG A O 1
ATOM 973 N N . THR A 1 123 ? -3.019 0.514 -8.015 1.00 88.44 123 THR A N 1
ATOM 974 C CA . THR A 1 123 ? -2.794 1.412 -6.871 1.00 88.44 123 THR A CA 1
ATOM 975 C C . THR A 1 123 ? -1.808 0.802 -5.877 1.00 88.44 123 THR A C 1
ATOM 977 O O . THR A 1 123 ? -0.884 1.486 -5.451 1.00 88.44 123 THR A O 1
ATOM 980 N N . ILE A 1 124 ? -1.930 -0.495 -5.571 1.00 85.94 124 ILE A N 1
ATOM 981 C CA . ILE A 1 124 ? -0.970 -1.198 -4.705 1.00 85.94 124 ILE A CA 1
ATOM 982 C C . ILE A 1 124 ? 0.435 -1.161 -5.315 1.00 85.94 124 ILE A C 1
ATOM 984 O O . ILE A 1 124 ? 1.390 -0.816 -4.627 1.00 85.94 124 ILE A O 1
ATOM 988 N N . ALA A 1 125 ? 0.578 -1.470 -6.607 1.00 85.25 125 ALA A N 1
ATOM 989 C CA . ALA A 1 125 ? 1.877 -1.442 -7.278 1.00 85.25 125 ALA A CA 1
ATOM 990 C C . ALA A 1 125 ? 2.534 -0.048 -7.243 1.00 85.25 125 ALA A C 1
ATOM 992 O O . ALA A 1 125 ? 3.746 0.050 -7.060 1.00 85.25 125 ALA A O 1
ATOM 993 N N . LEU A 1 126 ? 1.744 1.024 -7.368 1.00 87.94 126 LEU A N 1
ATOM 994 C CA . LEU A 1 126 ? 2.231 2.403 -7.265 1.00 87.94 126 LEU A CA 1
ATOM 995 C C . LEU A 1 126 ? 2.706 2.762 -5.856 1.00 87.94 126 LEU A C 1
ATOM 997 O O . LEU A 1 126 ? 3.744 3.408 -5.729 1.00 87.94 126 LEU A O 1
ATOM 1001 N N . VAL A 1 127 ? 1.986 2.333 -4.817 1.00 86.44 127 VAL A N 1
ATOM 1002 C CA . VAL A 1 127 ? 2.409 2.500 -3.415 1.00 86.44 127 VAL A CA 1
ATOM 1003 C C . VAL A 1 127 ? 3.803 1.906 -3.204 1.00 86.44 127 VAL A C 1
ATOM 1005 O O . VAL A 1 127 ? 4.698 2.588 -2.705 1.00 86.44 127 VAL A O 1
ATOM 1008 N N . PHE A 1 128 ? 4.032 0.681 -3.686 1.00 80.88 128 PHE A N 1
ATOM 1009 C CA . PHE A 1 128 ? 5.349 0.043 -3.594 1.00 80.88 128 PHE A CA 1
ATOM 1010 C C . PHE A 1 128 ? 6.436 0.797 -4.322 1.00 80.88 128 PHE A C 1
ATOM 1012 O O . PHE A 1 128 ? 7.485 1.069 -3.748 1.00 80.88 128 PHE A O 1
ATOM 1019 N N . ALA A 1 129 ? 6.185 1.132 -5.583 1.00 83.62 129 ALA A N 1
ATOM 1020 C CA . ALA A 1 129 ? 7.177 1.798 -6.402 1.00 83.62 129 ALA A CA 1
ATOM 1021 C C . ALA A 1 129 ? 7.599 3.143 -5.769 1.00 83.62 129 ALA A C 1
ATOM 1023 O O . ALA A 1 129 ? 8.778 3.488 -5.775 1.00 83.62 129 ALA A O 1
ATOM 1024 N N . ARG A 1 130 ? 6.666 3.876 -5.136 1.00 86.00 130 ARG A N 1
ATOM 1025 C CA . ARG A 1 130 ? 6.967 5.116 -4.393 1.00 86.00 130 ARG A CA 1
ATOM 1026 C C . ARG A 1 130 ? 7.812 4.866 -3.150 1.00 86.00 130 ARG A C 1
ATOM 1028 O O . ARG A 1 130 ? 8.781 5.595 -2.935 1.00 86.00 130 ARG A O 1
ATOM 1035 N N . TYR A 1 131 ? 7.454 3.863 -2.353 1.00 81.38 131 TYR A N 1
ATOM 1036 C CA . TYR A 1 131 ? 8.227 3.482 -1.174 1.00 81.38 131 TYR A CA 1
ATOM 1037 C C . TYR A 1 131 ? 9.659 3.096 -1.559 1.00 81.38 131 TYR A C 1
ATOM 1039 O O . TYR A 1 131 ? 10.618 3.689 -1.073 1.00 81.38 131 TYR A O 1
ATOM 1047 N N . GLU A 1 132 ? 9.814 2.194 -2.527 1.00 80.12 132 GLU A N 1
ATOM 1048 C CA . GLU A 1 132 ? 11.120 1.738 -3.000 1.00 80.12 132 GLU A CA 1
ATOM 1049 C C . GLU A 1 132 ? 11.978 2.871 -3.562 1.00 80.12 132 GLU A C 1
ATOM 1051 O O . GLU A 1 132 ? 13.160 2.973 -3.236 1.00 80.12 132 GLU A O 1
ATOM 1056 N N . LYS A 1 133 ? 11.383 3.755 -4.367 1.00 82.75 133 LYS A N 1
ATOM 1057 C CA . LYS A 1 133 ? 12.073 4.937 -4.890 1.00 82.75 133 LYS A CA 1
ATOM 1058 C C . LYS A 1 133 ? 12.574 5.860 -3.775 1.00 82.75 133 LYS A C 1
ATOM 1060 O O . LYS A 1 1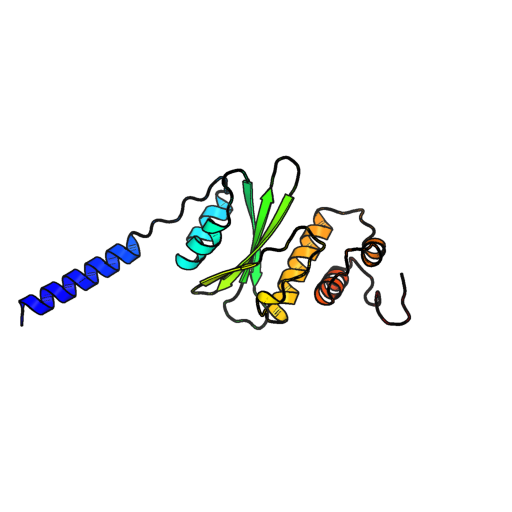33 ? 13.581 6.542 -3.957 1.00 82.75 133 LYS A O 1
ATOM 1065 N N . THR A 1 134 ? 11.868 5.905 -2.646 1.00 82.00 134 THR A N 1
ATOM 1066 C CA . THR A 1 134 ? 12.216 6.749 -1.497 1.00 82.00 134 THR A CA 1
ATOM 1067 C C . THR A 1 134 ? 13.333 6.126 -0.661 1.00 82.00 134 THR A C 1
ATOM 1069 O O . THR A 1 134 ? 14.302 6.819 -0.341 1.00 82.00 134 THR A O 1
ATOM 1072 N N . GLU A 1 135 ? 13.230 4.830 -0.361 1.00 76.94 135 GLU A N 1
ATOM 1073 C CA . GLU A 1 135 ? 14.173 4.116 0.507 1.00 76.94 135 GLU A CA 1
ATOM 1074 C C . GLU A 1 135 ? 15.471 3.717 -0.206 1.00 76.94 135 GLU A C 1
ATOM 1076 O O . GLU A 1 135 ? 16.549 3.785 0.383 1.00 76.94 135 GLU A O 1
ATOM 1081 N N . PHE A 1 136 ? 15.412 3.343 -1.487 1.00 77.38 136 PHE A N 1
ATOM 1082 C CA . PHE A 1 136 ? 16.569 2.819 -2.219 1.00 77.38 136 PHE A CA 1
ATOM 1083 C C . PHE A 1 136 ? 16.988 3.727 -3.383 1.00 77.38 136 PHE A C 1
ATOM 1085 O O . PHE A 1 136 ? 16.893 3.368 -4.555 1.00 77.38 136 PHE A O 1
ATOM 1092 N N . LYS A 1 137 ? 17.484 4.922 -3.060 1.00 69.69 137 LYS A N 1
ATOM 1093 C CA . LYS A 1 137 ? 17.785 5.980 -4.045 1.00 69.69 137 LYS A CA 1
ATOM 1094 C C . LYS A 1 137 ? 18.823 5.597 -5.108 1.00 69.69 137 LYS A C 1
ATOM 1096 O O . LYS A 1 137 ? 18.684 6.021 -6.250 1.00 69.69 137 LYS A O 1
ATOM 1101 N N . ASP A 1 138 ? 19.798 4.760 -4.753 1.00 69.31 138 ASP A N 1
ATOM 1102 C CA . ASP A 1 138 ? 20.927 4.386 -5.624 1.00 69.31 138 ASP A CA 1
ATOM 1103 C C . ASP A 1 138 ? 20.778 2.989 -6.249 1.00 69.31 138 ASP A C 1
ATOM 1105 O O . ASP A 1 138 ? 21.746 2.384 -6.716 1.00 69.31 138 ASP A O 1
ATOM 1109 N N . ARG A 1 139 ? 19.568 2.420 -6.220 1.00 72.50 139 ARG A N 1
ATOM 1110 C CA . ARG A 1 139 ? 19.329 1.068 -6.726 1.00 72.50 139 ARG A CA 1
ATOM 1111 C C . ARG A 1 139 ? 19.300 1.059 -8.250 1.00 72.50 139 ARG A C 1
ATOM 1113 O O . ARG A 1 139 ? 18.584 1.833 -8.880 1.00 72.50 139 ARG A O 1
ATOM 1120 N N . ASP A 1 140 ? 20.021 0.113 -8.841 1.00 76.81 140 ASP A N 1
ATOM 1121 C CA . ASP A 1 140 ? 19.885 -0.208 -10.260 1.00 76.81 140 ASP A CA 1
ATOM 1122 C C . ASP A 1 140 ? 18.600 -1.026 -10.475 1.00 76.81 140 ASP A C 1
ATOM 1124 O O . ASP A 1 140 ? 18.582 -2.261 -10.403 1.00 76.81 140 ASP A O 1
ATOM 1128 N N . TRP A 1 141 ? 17.498 -0.306 -10.691 1.00 76.44 141 TRP A N 1
ATOM 1129 C CA . TRP A 1 141 ? 16.168 -0.874 -10.912 1.00 76.44 141 TRP A CA 1
ATOM 1130 C C . TRP A 1 141 ? 16.121 -1.805 -12.126 1.00 76.44 141 TRP A C 1
ATOM 1132 O O . TRP A 1 141 ? 15.405 -2.807 -12.105 1.00 76.44 141 TRP A O 1
ATOM 1142 N N . ALA A 1 142 ? 16.906 -1.510 -13.168 1.00 73.81 142 ALA A N 1
ATOM 1143 C CA . ALA A 1 142 ? 16.987 -2.343 -14.361 1.00 73.81 142 ALA A CA 1
ATOM 1144 C C . ALA A 1 142 ? 17.670 -3.676 -14.044 1.00 73.81 142 ALA A C 1
ATOM 1146 O O . ALA A 1 142 ? 17.183 -4.732 -14.440 1.00 73.81 142 ALA A O 1
ATOM 1147 N N . ARG A 1 143 ? 18.746 -3.672 -13.252 1.00 71.69 143 ARG A N 1
ATOM 1148 C CA . ARG A 1 143 ? 19.407 -4.907 -12.809 1.00 71.69 143 ARG A CA 1
ATOM 1149 C C . ARG A 1 143 ? 18.519 -5.770 -11.914 1.00 71.69 143 ARG A C 1
ATOM 1151 O O . ARG A 1 143 ? 18.554 -6.996 -12.034 1.00 71.69 143 ARG A O 1
ATOM 1158 N N . MET A 1 144 ? 17.699 -5.155 -11.061 1.00 67.50 144 MET A N 1
ATOM 1159 C CA . MET A 1 144 ? 16.733 -5.883 -10.230 1.00 67.50 144 MET A CA 1
ATOM 1160 C C . MET A 1 144 ? 15.690 -6.655 -11.040 1.00 67.50 144 MET A C 1
ATOM 1162 O O . MET A 1 144 ? 15.226 -7.708 -10.606 1.00 67.50 144 MET A O 1
ATOM 1166 N N . TRP A 1 145 ? 15.344 -6.170 -12.233 1.00 64.75 145 TRP A N 1
ATOM 1167 C CA . TRP A 1 145 ? 14.439 -6.874 -13.138 1.00 64.75 145 TRP A CA 1
ATOM 1168 C C . TRP A 1 145 ? 14.972 -8.256 -13.545 1.00 64.75 145 TRP A C 1
ATOM 1170 O O . TRP A 1 145 ? 14.205 -9.205 -13.703 1.00 64.75 145 TRP A O 1
ATOM 1180 N N . PHE A 1 146 ? 16.293 -8.386 -13.698 1.00 59.22 146 PHE A N 1
ATOM 1181 C CA . PHE A 1 146 ? 16.936 -9.621 -14.156 1.00 59.22 146 PHE A CA 1
ATOM 1182 C C . PHE A 1 146 ? 17.466 -10.498 -13.015 1.00 59.22 146 PHE A C 1
ATOM 1184 O O . PHE A 1 146 ? 17.802 -11.664 -13.246 1.00 59.22 146 PHE A O 1
ATOM 1191 N N . SER A 1 147 ? 17.529 -9.990 -11.780 1.00 55.41 147 SER A N 1
ATOM 1192 C CA . SER A 1 147 ? 17.941 -10.791 -10.627 1.00 55.41 147 SER A CA 1
ATOM 1193 C C . SER A 1 147 ? 16.816 -11.727 -10.186 1.00 55.41 147 SER A C 1
ATOM 1195 O O . SER A 1 147 ? 15.799 -11.301 -9.654 1.00 55.41 147 SER A O 1
ATOM 1197 N N . ARG A 1 148 ? 16.982 -13.040 -10.362 1.00 49.12 148 ARG A N 1
ATOM 1198 C CA . ARG A 1 148 ? 16.081 -14.019 -9.729 1.00 49.12 148 ARG A CA 1
ATOM 1199 C C . ARG A 1 148 ? 16.212 -13.923 -8.196 1.00 49.12 148 ARG A C 1
ATOM 1201 O O . ARG A 1 148 ? 17.334 -13.759 -7.722 1.00 49.12 148 ARG A O 1
ATOM 1208 N N . PRO A 1 149 ? 15.118 -14.059 -7.421 1.00 51.97 149 PRO A N 1
ATOM 1209 C CA . PRO A 1 149 ? 13.799 -14.559 -7.816 1.00 51.97 149 PRO A CA 1
ATOM 1210 C C . PRO A 1 149 ? 12.758 -13.468 -8.136 1.00 51.97 149 PRO A C 1
ATOM 1212 O O . PRO A 1 149 ? 11.576 -13.796 -8.235 1.00 51.97 149 PRO A O 1
ATOM 1215 N N . SER A 1 150 ? 13.139 -12.194 -8.303 1.00 53.38 150 SER A N 1
ATOM 1216 C CA . SER A 1 150 ? 12.181 -11.093 -8.485 1.00 53.38 150 SER A CA 1
ATOM 1217 C C . SER A 1 150 ? 11.601 -11.038 -9.894 1.00 53.38 150 SER A C 1
ATOM 1219 O O . SER A 1 150 ? 11.928 -10.159 -10.685 1.00 53.38 150 SER A O 1
ATOM 1221 N N . VAL A 1 151 ? 10.689 -11.958 -10.216 1.00 57.66 151 VAL A N 1
ATOM 1222 C CA . VAL A 1 151 ? 9.791 -11.778 -11.362 1.00 57.66 151 VAL A CA 1
ATOM 1223 C C . VAL A 1 151 ? 8.762 -10.725 -10.959 1.00 57.66 151 VAL A C 1
ATOM 1225 O O . VAL A 1 151 ? 7.674 -11.051 -10.483 1.00 57.66 151 VAL A O 1
ATOM 1228 N N . MET A 1 152 ? 9.145 -9.454 -11.088 1.00 65.44 152 MET A N 1
ATOM 1229 C CA . MET A 1 152 ? 8.221 -8.333 -10.952 1.00 65.44 152 MET A CA 1
ATOM 1230 C C . MET A 1 152 ? 6.983 -8.591 -11.813 1.00 65.44 152 MET A C 1
ATOM 1232 O O . MET A 1 152 ? 7.067 -9.026 -12.964 1.00 65.44 152 MET A O 1
ATOM 1236 N N . THR A 1 153 ? 5.812 -8.334 -11.243 1.00 74.00 153 THR A N 1
ATOM 1237 C CA . THR A 1 153 ? 4.546 -8.478 -11.966 1.00 74.00 153 THR A CA 1
ATOM 1238 C C . THR A 1 153 ? 4.414 -7.396 -13.044 1.00 74.00 153 THR A C 1
ATOM 1240 O O . THR A 1 153 ? 5.044 -6.339 -12.972 1.00 74.00 153 THR A O 1
ATOM 1243 N N . SER A 1 154 ? 3.538 -7.604 -14.033 1.00 78.75 154 SER A N 1
ATOM 1244 C CA . SER A 1 154 ? 3.240 -6.579 -15.047 1.00 78.75 154 SER A CA 1
ATOM 1245 C C . SER A 1 154 ? 2.773 -5.253 -14.430 1.00 78.75 154 SER A C 1
ATOM 1247 O O . SER A 1 154 ? 3.098 -4.188 -14.951 1.00 78.75 154 SER A O 1
ATOM 1249 N N . TRP A 1 155 ? 2.061 -5.308 -13.300 1.00 83.38 155 TRP A N 1
ATOM 1250 C CA . TRP A 1 155 ? 1.605 -4.130 -12.556 1.00 83.38 155 TRP A CA 1
ATOM 1251 C C . TRP A 1 155 ? 2.758 -3.331 -11.951 1.00 83.38 155 TRP A C 1
ATOM 1253 O O . TRP A 1 155 ? 2.740 -2.104 -11.998 1.00 83.38 155 TRP A O 1
ATOM 1263 N N . GLN A 1 156 ? 3.790 -4.006 -11.444 1.00 79.75 156 GLN A N 1
ATOM 1264 C CA . GLN A 1 156 ? 5.004 -3.343 -10.963 1.00 79.75 156 GLN A CA 1
ATOM 1265 C C . GLN A 1 156 ? 5.791 -2.708 -12.081 1.00 79.75 156 GLN A C 1
ATOM 1267 O O . GLN A 1 156 ? 6.152 -1.545 -11.965 1.00 79.75 156 GLN A O 1
ATOM 1272 N N . LEU A 1 157 ? 5.991 -3.424 -13.187 1.00 81.00 157 LEU A N 1
ATOM 1273 C CA . LEU A 1 157 ? 6.670 -2.846 -14.340 1.00 81.00 157 LEU A CA 1
ATOM 1274 C C . LEU A 1 157 ? 5.999 -1.536 -14.775 1.00 81.00 157 LEU A C 1
ATOM 1276 O O . LEU A 1 157 ? 6.668 -0.531 -15.001 1.00 81.00 157 LEU A O 1
ATOM 1280 N N . GLN A 1 158 ? 4.667 -1.541 -14.858 1.00 85.94 158 GLN A N 1
ATOM 1281 C CA . GLN A 1 158 ? 3.895 -0.348 -15.195 1.00 85.94 158 GLN A CA 1
ATOM 1282 C C . GLN A 1 158 ? 4.074 0.766 -14.159 1.00 85.94 158 GLN A C 1
ATOM 1284 O O . GLN A 1 158 ? 4.357 1.895 -14.548 1.00 85.94 158 GLN A O 1
ATOM 1289 N N . ALA A 1 159 ? 3.978 0.460 -12.863 1.00 88.00 159 ALA A N 1
ATOM 1290 C CA . ALA A 1 159 ? 4.172 1.444 -11.800 1.00 88.00 159 ALA A CA 1
ATOM 1291 C C . ALA A 1 159 ? 5.586 2.058 -11.808 1.00 88.00 159 ALA A C 1
ATOM 1293 O O . ALA A 1 159 ? 5.742 3.262 -11.619 1.00 88.00 159 ALA A O 1
ATOM 1294 N N . TYR A 1 160 ? 6.621 1.261 -12.077 1.00 86.56 160 TYR A N 1
ATOM 1295 C CA . TYR A 1 160 ? 8.015 1.715 -12.059 1.00 86.56 160 TYR A CA 1
ATOM 1296 C C . TYR A 1 160 ? 8.299 2.609 -13.263 1.00 86.56 160 TYR A C 1
ATOM 1298 O O . TYR A 1 160 ? 8.977 3.627 -13.131 1.00 86.56 160 TYR A O 1
ATOM 1306 N N . ARG A 1 161 ? 7.723 2.277 -14.424 1.00 87.19 161 ARG A N 1
ATOM 1307 C CA . ARG A 1 161 ? 7.727 3.155 -15.601 1.00 87.19 161 ARG A CA 1
ATOM 1308 C C . ARG A 1 161 ? 6.986 4.461 -15.330 1.00 87.19 161 ARG A C 1
ATOM 1310 O O . ARG A 1 161 ? 7.507 5.524 -15.644 1.00 87.19 161 ARG A O 1
ATOM 1317 N N . GLU A 1 162 ? 5.805 4.392 -14.716 1.00 90.50 162 GLU A N 1
ATOM 1318 C CA . GLU A 1 162 ? 4.992 5.570 -14.378 1.00 90.50 162 GLU A CA 1
ATOM 1319 C C . GLU A 1 162 ? 5.743 6.530 -13.441 1.00 90.50 162 GLU A C 1
ATOM 1321 O O . GLU A 1 162 ? 5.654 7.746 -13.595 1.00 90.50 162 GLU A O 1
ATOM 1326 N N . LEU A 1 163 ? 6.549 5.999 -12.517 1.00 89.06 163 LEU A N 1
ATOM 1327 C CA . LEU A 1 163 ? 7.388 6.795 -11.618 1.00 89.06 163 LEU A CA 1
ATOM 1328 C C . LEU A 1 163 ? 8.775 7.140 -12.186 1.00 89.06 163 LEU A C 1
ATOM 1330 O O . LEU A 1 163 ? 9.586 7.733 -11.465 1.00 89.06 163 LEU A O 1
ATOM 1334 N N . GLY A 1 164 ? 9.073 6.783 -13.438 1.00 88.12 164 GLY A N 1
ATOM 1335 C CA . GLY A 1 164 ? 10.354 7.062 -14.094 1.00 88.12 164 GLY A CA 1
ATOM 1336 C C . GLY A 1 164 ? 11.551 6.309 -13.502 1.00 88.12 164 GLY A C 1
ATOM 1337 O O . GLY A 1 164 ? 12.683 6.755 -13.650 1.00 88.12 164 GLY A O 1
ATOM 1338 N N . MET A 1 165 ? 11.312 5.199 -12.800 1.00 86.06 165 MET A N 1
ATOM 1339 C C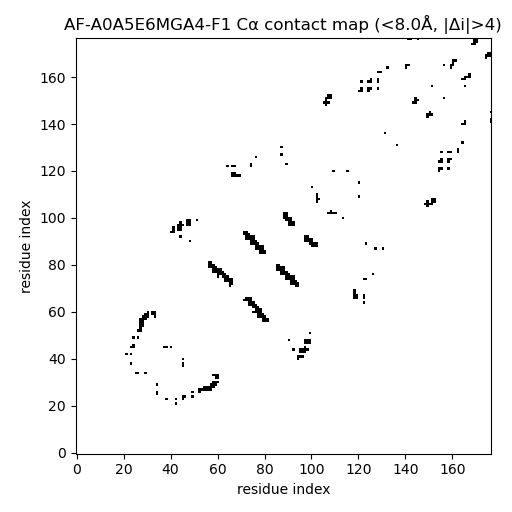A . MET A 1 165 ? 12.362 4.314 -12.273 1.00 86.06 165 MET A CA 1
ATOM 1340 C C . MET A 1 165 ? 12.919 3.388 -13.360 1.00 86.06 165 MET A C 1
ATOM 1342 O O . MET A 1 165 ? 14.061 2.948 -13.274 1.00 86.06 165 MET A O 1
ATOM 1346 N N . LEU A 1 166 ? 12.108 3.097 -14.382 1.00 85.06 166 LEU A N 1
ATOM 1347 C CA . LEU A 1 166 ? 12.478 2.311 -15.557 1.00 85.06 166 LEU A CA 1
ATOM 1348 C C . LEU A 1 166 ? 12.082 3.061 -16.839 1.00 85.06 166 LEU A C 1
ATOM 1350 O O . LEU A 1 166 ? 11.054 3.747 -16.845 1.00 85.06 166 LEU A O 1
ATOM 1354 N N . PRO A 1 167 ? 12.836 2.908 -17.944 1.00 80.19 167 PRO A N 1
ATOM 1355 C CA . PRO A 1 167 ? 12.439 3.441 -19.243 1.00 80.19 167 PRO A CA 1
ATOM 1356 C C . PRO A 1 167 ? 11.071 2.912 -19.690 1.00 80.19 167 PRO A C 1
ATOM 1358 O O . PRO A 1 167 ? 10.729 1.753 -19.455 1.00 80.19 167 PRO A O 1
ATOM 1361 N N . HIS A 1 168 ? 10.302 3.732 -20.408 1.00 78.00 168 HIS A N 1
ATOM 1362 C CA . HIS A 1 168 ? 8.952 3.366 -20.855 1.00 78.00 168 HIS A CA 1
ATOM 1363 C C . HIS A 1 168 ? 8.921 2.087 -21.721 1.00 78.00 168 HIS A C 1
ATOM 1365 O O . HIS A 1 168 ? 7.978 1.298 -21.640 1.00 78.00 168 HIS A O 1
ATOM 1371 N N . ASP A 1 169 ? 9.968 1.848 -22.512 1.00 77.25 169 ASP A N 1
ATOM 1372 C CA . ASP A 1 169 ? 10.076 0.683 -23.400 1.00 77.25 169 ASP A CA 1
ATOM 1373 C C . ASP A 1 169 ? 10.710 -0.553 -22.740 1.00 77.25 169 ASP A C 1
ATOM 1375 O O . ASP A 1 169 ? 10.707 -1.639 -23.320 1.00 77.25 169 ASP A O 1
ATOM 1379 N N . PHE A 1 170 ? 11.201 -0.426 -21.504 1.00 72.69 170 PHE A N 1
ATOM 1380 C CA . PHE A 1 170 ? 11.951 -1.467 -20.797 1.00 72.69 170 PHE A CA 1
ATOM 1381 C C . PHE A 1 170 ? 11.105 -2.720 -20.539 1.00 72.69 170 PHE A C 1
ATOM 1383 O O . PHE A 1 170 ? 10.126 -2.633 -19.807 1.00 72.69 170 PHE A O 1
ATOM 1390 N N . GLY A 1 171 ? 11.432 -3.876 -21.129 1.00 67.06 171 GLY A N 1
ATOM 1391 C CA . GLY A 1 171 ? 10.619 -5.103 -21.041 1.00 67.06 171 GLY A CA 1
ATOM 1392 C C . GLY A 1 171 ? 9.644 -5.328 -22.209 1.00 67.06 171 GLY A C 1
ATOM 1393 O O . GLY A 1 171 ? 8.805 -6.227 -22.141 1.00 67.06 171 GLY A O 1
ATOM 1394 N N . ARG A 1 172 ? 9.721 -4.530 -23.286 1.00 68.12 172 ARG A N 1
ATOM 1395 C CA . ARG A 1 172 ? 9.121 -4.876 -24.590 1.00 68.12 172 ARG A CA 1
ATOM 1396 C C . ARG A 1 172 ? 9.986 -5.923 -25.317 1.00 68.12 172 ARG A C 1
ATOM 1398 O O . ARG A 1 172 ? 11.207 -5.890 -25.174 1.00 68.12 172 ARG A O 1
ATOM 1405 N N . PRO A 1 173 ? 9.402 -6.824 -26.134 1.00 54.88 173 PRO A N 1
ATOM 1406 C CA . PRO A 1 173 ? 10.187 -7.736 -26.967 1.00 54.88 173 PRO A CA 1
ATOM 1407 C C . PRO A 1 173 ? 11.170 -6.946 -27.847 1.00 54.88 173 PRO A C 1
ATOM 1409 O O . PRO A 1 173 ? 10.748 -6.076 -28.603 1.00 54.88 173 PRO A O 1
ATOM 1412 N N . GLY A 1 174 ? 12.471 -7.225 -27.723 1.00 55.84 174 GLY A N 1
ATOM 1413 C CA . GLY A 1 174 ? 13.538 -6.539 -28.470 1.00 55.84 174 GLY A CA 1
ATOM 1414 C C . GLY A 1 174 ? 14.244 -5.399 -27.725 1.00 55.84 174 GLY A C 1
ATOM 1415 O O . GLY A 1 174 ? 15.307 -4.977 -28.164 1.00 55.84 174 GLY A O 1
ATOM 1416 N N . TYR A 1 175 ? 13.720 -4.959 -26.580 1.00 49.00 175 TYR A N 1
ATOM 1417 C CA . TYR A 1 175 ? 14.434 -4.106 -25.630 1.00 49.00 175 TYR A CA 1
ATOM 1418 C C . TYR A 1 175 ? 14.803 -4.977 -24.428 1.00 49.00 175 TYR A C 1
ATOM 1420 O O . TYR A 1 175 ? 13.952 -5.313 -23.601 1.00 49.00 175 TYR A O 1
ATOM 1428 N N . GLY A 1 176 ? 16.052 -5.447 -24.421 1.00 45.28 176 GLY A N 1
ATOM 1429 C CA . GLY A 1 176 ? 16.608 -6.252 -23.336 1.00 45.28 176 GLY A CA 1
ATOM 1430 C C . GLY A 1 176 ? 16.841 -5.432 -22.061 1.00 45.28 176 GLY A C 1
ATOM 1431 O O . GLY A 1 176 ? 16.302 -4.328 -21.939 1.00 45.28 176 GLY A O 1
ATOM 1432 N N . PRO A 1 177 ? 17.645 -5.956 -21.116 1.00 47.97 177 PRO A N 1
ATOM 1433 C CA . PRO A 1 177 ? 18.425 -5.061 -20.267 1.00 47.97 177 PRO A CA 1
ATOM 1434 C C . PRO A 1 177 ? 19.122 -3.999 -21.120 1.00 47.97 177 PRO A C 1
ATOM 1436 O O . PRO A 1 177 ? 19.630 -4.377 -22.205 1.00 47.97 177 PRO A O 1
#

Organism: NCBI:txid1041766

Radius of gyration: 21.25 Å; Cα contacts (8 Å, |Δi|>4): 221; chains: 1; bounding box: 71×25×57 Å

Mean predicted aligned error: 11.27 Å

pLDDT: mean 75.12, std 13.14, range [38.59, 90.5]

Sequence (177 aa):
MRAWIVVAVLFSVFCRQALADESPILLPNTTPRLARYLEQLPLKAQQEIARRFRPELSYDLIGSSPVPDAAGKAIVEIELSTESSRGVLVFLTSGSDARFLFLDDLPYRIPDRFRLSDAEKRTIALVFARYEKTEFKDRDWARMWFSRPSVMTSWQLQAYRELGMLPHDFGRPGYGP

Solvent-accessible surface area (backbone atoms only — not comparable to full-atom values): 10318 Å² total; per-residue (Å²): 115,73,68,61,52,53,51,52,51,52,48,52,51,49,53,52,45,60,68,65,63,66,67,80,80,86,65,58,55,53,38,74,67,33,52,59,53,45,69,73,44,45,65,64,20,38,53,55,54,53,74,69,62,55,70,92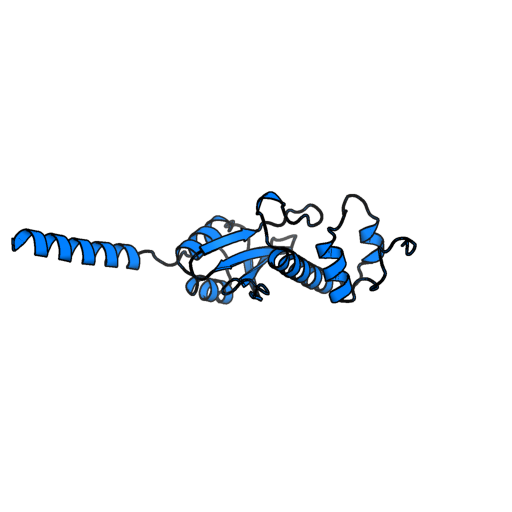,34,39,36,40,61,76,50,72,45,72,32,64,100,38,88,72,30,32,40,36,35,31,38,38,38,57,100,86,52,74,48,70,43,38,34,44,38,41,88,72,41,45,44,84,46,80,64,58,97,59,66,62,64,80,61,75,90,69,70,69,52,70,45,50,48,40,51,52,25,37,53,48,40,52,50,47,57,67,76,45,74,85,60,61,56,69,60,48,63,72,41,83,87,27,70,67,44,73,48,39,55,50,25,27,29,75,72,65,64,39,63,87,62,64,77,42,94,91,40,66,132

Secondary structure (DSSP, 8-state):
-HHHHHHHHHHHHHHHHHHH-------TTB-HHHHHHHHTS-HHHHHHHHTT--TTSEEEEEEEEEPTTSTT-EEEEEEEE-SS-EEEEEEEE-SS-EEEE---TTT----GGG---HHHHHHHHHHHHHHHHHH-TT--HHHHHHSTT----HHHHHHHHHTTSS-TTTTSTT---